Protein AF-A0A813W5A4-F1 (afdb_monomer)

InterPro domains:
  IPR001060 FCH domain [PF00611] (81-156)
  IPR001060 FCH domain [SM00055] (73-162)
  IPR027267 AH/BAR domain sup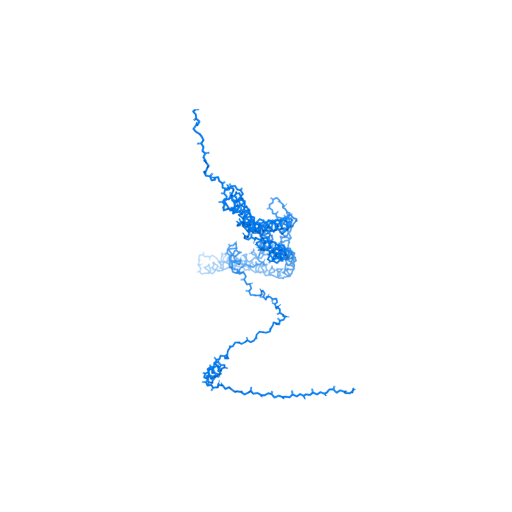erfamily [G3DSA:1.20.1270.60] (70-350)
  IPR027267 AH/BAR domain superfamily [SSF103657] (74-362)
  IPR031160 F-BAR domain [PS51741] (68-340)

Radius of gyration: 47.13 Å; Cα contacts (8 Å, |Δi|>4): 216; chains: 1; bounding box: 110×71×161 Å

Secondary structure (DSSP, 8-state):
-----------------SSTTSTTSSTTSSSS---S------S--PPP-GGG----HHHHHHHHHHHHTSS---TTSTTTTHHHHHHHHHHHHHHHHHHHHHHHHHHHHHHHHHHHHHHHHHHHHHHHHT----HHHHHHHHHHHHHHHHHHHHHHHHHHHHIIIIIHHHHHHHHHHS-B-SSSBHHHHHHHHHHHHHHHHHHHHHHHHHHHHHHHHHHHHHHHHHHHHHHHHHH-TTS-HHHHHHHHHHHHHHHHHHHHHHHHHHHHHHHHHHHHHHHHHHHHHHHHHHHHHHHHHHHHHHHHHHHHHHHHHHHHT-HHHHHHHHHHHHHHHT--HHHHHHHHHHHHSTTSPP----------

Foldseek 3Di:
DDDDDDDDDDDDDDDDDDDPPPVVVVVVVVPPDPDDDDDDDDPDPDDPPPPPPPPPVVVVLVVVCVVVVHNDQDCPPPPSCVVLLVVLQVLLVVLLVVLVVLLVVLVVLLVQLVVLLVVLVVVVCCLVPPDPDDDLVVLLVNLVSLLSNLLSVLSNVLSCCSCVPLSVVSVVCSCVLFPDDPPGGPVSVVLVVLLCVLCVVVVVLVVQLVVLVVQLVVLVVQLVVLVVVLVVLVVDPVDDPVNSVVSVVSNVVSVVSNVVSVVSNVVSVVVNVVCVVSSVVSNVVSSVVSVVSVVVSVVSVVVSVVVSVVSVVCSVVPVSSVVSVVVSVVSNVSRDPCVRVVVCCCPPRPVDDDPDDDDDDDDD

Nearest PDB structures (foldseek):
  2x3v-assembly2_C  TM=9.010E-01  e=4.658E-17  Mus musculus
  3hai-assembly1_B  TM=8.764E-01  e=1.929E-16  Homo sapiens
  3q0k-assembly1_A  TM=9.020E-01  e=2.539E-16  Homo sapiens
  3q0k-assembly2_D  TM=9.394E-01  e=8.752E-16  Homo sapiens
  3lll-assembly1_B  TM=9.015E-01  e=9.163E-16  Mus musculus

Structure (mmCIF, N/CA/C/O backbone):
data_AF-A0A813W5A4-F1
#
_entry.id   AF-A0A813W5A4-F1
#
loop_
_atom_site.group_PDB
_atom_site.id
_atom_site.type_symbol
_atom_site.label_atom_id
_atom_site.label_alt_id
_atom_site.label_comp_id
_atom_site.label_asym_id
_atom_site.label_entity_id
_atom_site.label_seq_id
_atom_site.pdbx_PDB_ins_code
_atom_site.Cartn_x
_atom_site.Cartn_y
_atom_site.Cartn_z
_atom_site.occupancy
_atom_site.B_iso_or_equiv
_atom_site.auth_seq_id
_atom_site.auth_comp_id
_atom_site.auth_asym_id
_atom_site.auth_atom_id
_atom_site.pdbx_PDB_model_num
ATOM 1 N N . MET A 1 1 ? -22.045 -20.877 -82.364 1.00 25.19 1 MET A N 1
ATOM 2 C CA . MET A 1 1 ? -22.174 -22.071 -83.233 1.00 25.19 1 MET A CA 1
ATOM 3 C C . MET A 1 1 ? -21.200 -21.928 -84.399 1.00 25.19 1 MET A C 1
ATOM 5 O O . MET A 1 1 ? -21.086 -20.804 -84.866 1.00 25.19 1 MET A O 1
ATOM 9 N N . PRO A 1 2 ? -20.608 -23.009 -84.941 1.00 54.25 2 PRO A N 1
ATOM 10 C CA . PRO A 1 2 ? -19.676 -23.983 -84.333 1.00 54.25 2 PRO A CA 1
ATOM 11 C C . PRO A 1 2 ? -18.365 -24.067 -85.171 1.00 54.25 2 PRO A C 1
ATOM 13 O O . PRO A 1 2 ? -18.263 -23.417 -86.201 1.00 54.25 2 PRO A O 1
ATOM 16 N N . PHE A 1 3 ? -17.261 -24.665 -84.712 1.00 29.59 3 PHE A N 1
ATOM 17 C CA . PHE A 1 3 ? -16.768 -26.046 -84.950 1.00 29.59 3 PHE A CA 1
ATOM 18 C C . PHE A 1 3 ? -15.317 -26.033 -84.385 1.00 29.59 3 PHE A C 1
ATOM 20 O O . PHE A 1 3 ? -14.620 -25.054 -84.612 1.00 29.59 3 PHE A O 1
ATOM 27 N N . GLY A 1 4 ? -14.743 -26.956 -83.606 1.00 28.34 4 GLY A N 1
ATOM 28 C CA . GLY A 1 4 ? -14.962 -28.385 -83.413 1.00 28.34 4 GLY A CA 1
ATOM 29 C C . GLY A 1 4 ? -13.988 -29.186 -84.285 1.00 28.34 4 GLY A C 1
ATOM 30 O O . GLY A 1 4 ? -14.281 -29.310 -85.461 1.00 28.34 4 GLY A O 1
ATOM 31 N N . PHE A 1 5 ? -12.883 -29.731 -83.739 1.00 29.50 5 PHE A N 1
ATOM 32 C CA . PHE A 1 5 ? -12.325 -31.041 -84.144 1.00 29.50 5 PHE A CA 1
ATOM 33 C C . PHE A 1 5 ? -11.229 -31.557 -83.181 1.00 29.50 5 PHE A C 1
ATOM 35 O O . PHE A 1 5 ? -10.201 -30.921 -82.969 1.00 29.50 5 PHE A O 1
ATOM 42 N N . LEU A 1 6 ? -11.475 -32.746 -82.623 1.00 30.69 6 LEU A N 1
ATOM 43 C CA . LEU A 1 6 ? -10.545 -33.617 -81.893 1.00 30.69 6 LEU A CA 1
ATOM 44 C C . LEU A 1 6 ? -9.766 -34.506 -82.877 1.00 30.69 6 LEU A C 1
ATOM 46 O O . LEU A 1 6 ? -10.340 -34.952 -83.871 1.00 30.69 6 LEU A O 1
ATOM 50 N N . LYS A 1 7 ? -8.533 -34.905 -82.533 1.00 32.56 7 LYS A N 1
ATOM 51 C CA . LYS A 1 7 ? -7.991 -36.217 -82.931 1.00 32.56 7 LYS A CA 1
ATOM 52 C C . LYS A 1 7 ? -6.933 -36.730 -81.946 1.00 32.56 7 LYS A C 1
ATOM 54 O O . LYS A 1 7 ? -6.068 -35.995 -81.489 1.00 32.56 7 LYS A O 1
ATOM 59 N N . SER A 1 8 ? -7.084 -38.010 -81.628 1.00 28.33 8 SER A N 1
ATOM 60 C CA . SER A 1 8 ? -6.358 -38.864 -80.685 1.00 28.33 8 SER A CA 1
ATOM 61 C C . SER A 1 8 ? -5.206 -39.651 -81.329 1.00 28.33 8 SER A C 1
ATOM 63 O O . SER A 1 8 ? -5.248 -39.846 -82.542 1.00 28.33 8 SER A O 1
ATOM 65 N N . LEU A 1 9 ? -4.316 -40.217 -80.488 1.00 29.30 9 LEU A N 1
ATOM 66 C CA . LEU A 1 9 ? -3.705 -41.584 -80.478 1.00 29.30 9 LEU A CA 1
ATOM 67 C C . LEU A 1 9 ? -2.254 -41.499 -79.931 1.00 29.30 9 LEU A C 1
ATOM 69 O O . LEU A 1 9 ? -1.461 -40.737 -80.465 1.00 29.30 9 LEU A O 1
ATOM 73 N N . ASN A 1 10 ? -1.905 -42.025 -78.746 1.00 27.66 10 ASN A N 1
ATOM 74 C CA . ASN A 1 10 ? -1.654 -43.414 -78.284 1.00 27.66 10 ASN A CA 1
ATOM 75 C C . ASN A 1 10 ? -0.367 -44.109 -78.796 1.00 27.66 10 ASN A C 1
ATOM 77 O O . ASN A 1 10 ? -0.292 -44.460 -79.965 1.00 27.66 10 ASN A O 1
ATOM 81 N N . CYS A 1 11 ? 0.546 -44.406 -77.852 1.00 28.31 11 CYS A N 1
ATOM 82 C CA . CYS A 1 11 ? 1.458 -45.573 -77.724 1.00 28.31 11 CYS A CA 1
ATOM 83 C C . CYS A 1 11 ? 2.045 -45.514 -76.283 1.00 28.31 11 CYS A C 1
ATOM 85 O O . CYS A 1 11 ? 2.675 -44.520 -75.944 1.00 28.31 11 CYS A O 1
ATOM 87 N N . ALA A 1 12 ? 1.658 -46.343 -75.294 1.00 30.28 12 ALA A N 1
ATOM 88 C CA . ALA A 1 12 ? 2.072 -47.736 -74.994 1.00 30.28 12 ALA A CA 1
ATOM 89 C C . ALA A 1 12 ? 3.605 -47.950 -75.041 1.00 30.28 12 ALA A C 1
ATOM 91 O O . ALA A 1 12 ? 4.224 -47.534 -76.006 1.00 30.28 12 ALA A O 1
ATOM 92 N N . SER A 1 13 ? 4.329 -48.632 -74.142 1.00 30.02 13 SER A N 1
ATOM 93 C CA . SER A 1 13 ? 4.149 -49.332 -72.851 1.00 30.02 13 SER A CA 1
ATOM 94 C C . SER A 1 13 ? 5.591 -49.538 -72.300 1.00 30.02 13 SER A C 1
ATOM 96 O O . SER A 1 13 ? 6.524 -49.588 -73.093 1.00 30.02 13 SER A O 1
ATOM 98 N N . SER A 1 14 ? 5.918 -49.587 -71.006 1.00 28.12 14 SER A N 1
ATOM 99 C CA . SER A 1 14 ? 5.939 -50.807 -70.178 1.00 28.12 14 SER A CA 1
ATOM 100 C C . SER A 1 14 ? 6.941 -50.606 -69.027 1.00 28.12 14 SER A C 1
ATOM 102 O O . SER A 1 14 ? 8.118 -50.389 -69.293 1.00 28.12 14 SER A O 1
ATOM 104 N N . ARG A 1 15 ? 6.496 -50.735 -67.768 1.00 30.75 15 ARG A N 1
ATOM 105 C CA . ARG A 1 15 ? 7.118 -51.536 -66.683 1.00 30.75 15 ARG A CA 1
ATOM 106 C C . ARG A 1 15 ? 6.466 -51.195 -65.341 1.00 30.75 15 ARG A C 1
ATOM 108 O O . ARG A 1 15 ? 6.774 -50.210 -64.682 1.00 30.75 15 ARG A O 1
ATOM 115 N N . SER A 1 16 ? 5.538 -52.066 -64.969 1.00 31.17 16 SER A N 1
ATOM 116 C CA . SER A 1 16 ? 4.917 -52.188 -63.657 1.00 31.17 16 SER A CA 1
ATOM 117 C C . SER A 1 16 ? 5.618 -53.330 -62.926 1.00 31.17 16 SER A C 1
ATOM 119 O O . SER A 1 16 ? 5.571 -54.438 -63.450 1.00 31.17 16 SER A O 1
ATOM 121 N N . SER A 1 17 ? 6.252 -53.084 -61.769 1.00 36.12 17 SER A N 1
ATOM 122 C CA . SER A 1 17 ? 6.463 -54.119 -60.729 1.00 36.12 17 SER A CA 1
ATOM 123 C C . SER A 1 17 ? 7.115 -53.655 -59.408 1.00 36.12 17 SER A C 1
ATOM 125 O O . SER A 1 17 ? 7.714 -54.494 -58.747 1.00 36.12 17 SER A O 1
ATOM 127 N N . GLU A 1 18 ? 7.001 -52.399 -58.941 1.00 39.47 18 GLU A N 1
ATOM 128 C CA . GLU A 1 18 ? 7.560 -52.040 -57.606 1.00 39.47 18 GLU A CA 1
ATOM 129 C C . GLU A 1 18 ? 6.705 -51.139 -56.690 1.00 39.47 18 GLU A C 1
ATOM 131 O O . GLU A 1 18 ? 7.078 -50.882 -55.547 1.00 39.47 18 GLU A O 1
ATOM 136 N N . ILE A 1 19 ? 5.493 -50.742 -57.088 1.00 41.22 19 ILE A N 1
ATOM 137 C CA . ILE A 1 19 ? 4.715 -49.742 -56.320 1.00 41.22 19 ILE A CA 1
ATOM 138 C C . ILE A 1 19 ? 3.693 -50.360 -55.334 1.00 41.22 19 ILE A C 1
ATOM 140 O O . ILE A 1 19 ? 3.153 -49.668 -54.474 1.00 41.22 19 ILE A O 1
ATOM 144 N N . ASN A 1 20 ? 3.507 -51.686 -55.314 1.00 39.50 20 ASN A N 1
ATOM 145 C CA . ASN A 1 20 ? 2.462 -52.339 -54.498 1.00 39.50 20 ASN A CA 1
ATOM 146 C C . ASN A 1 20 ? 2.899 -52.925 -53.135 1.00 39.50 20 ASN A C 1
ATOM 148 O O . ASN A 1 20 ? 2.165 -53.711 -52.536 1.00 39.50 20 ASN A O 1
ATOM 152 N N . LYS A 1 21 ? 4.053 -52.516 -52.580 1.00 42.84 21 LYS A N 1
ATOM 153 C CA . LYS A 1 21 ? 4.472 -52.904 -51.208 1.00 42.84 21 LYS A CA 1
ATOM 154 C C . LYS A 1 21 ? 4.637 -51.747 -50.210 1.00 42.84 21 LYS A C 1
ATOM 156 O O . LYS A 1 21 ? 4.880 -52.008 -49.033 1.00 42.84 21 LYS A O 1
ATOM 161 N N . ARG A 1 22 ? 4.412 -50.485 -50.606 1.00 42.03 22 ARG A N 1
ATOM 162 C CA . ARG A 1 22 ? 4.432 -49.324 -49.680 1.00 42.03 22 ARG A CA 1
ATOM 163 C C . ARG A 1 22 ? 3.047 -48.814 -49.258 1.00 42.03 22 ARG A C 1
ATOM 165 O O . ARG A 1 22 ? 2.929 -48.170 -48.221 1.00 42.03 22 ARG A O 1
ATOM 172 N N . THR A 1 23 ? 1.978 -49.218 -49.937 1.00 44.69 23 THR A N 1
ATOM 173 C CA . THR A 1 23 ? 0.595 -48.775 -49.664 1.00 44.69 23 THR A CA 1
ATOM 174 C C . THR A 1 23 ? -0.170 -49.608 -48.626 1.00 44.69 23 THR A C 1
ATOM 176 O O . THR A 1 23 ? -1.233 -49.192 -48.182 1.00 44.69 23 THR A O 1
ATOM 179 N N . ARG A 1 24 ? 0.386 -50.723 -48.123 1.00 42.31 24 ARG A N 1
ATOM 180 C CA . ARG A 1 24 ? -0.211 -51.507 -47.010 1.00 42.31 24 ARG A CA 1
ATOM 181 C C . ARG A 1 24 ? 0.395 -51.240 -45.623 1.00 42.31 24 ARG A C 1
ATOM 183 O O . ARG A 1 24 ? -0.146 -51.712 -44.628 1.00 42.31 24 ARG A O 1
ATOM 190 N N . LYS A 1 25 ? 1.467 -50.439 -45.526 1.00 42.53 25 LYS A N 1
ATOM 191 C CA . LYS A 1 25 ? 2.057 -49.995 -44.240 1.00 42.53 25 LYS A CA 1
ATOM 192 C C . LYS A 1 25 ? 1.533 -48.629 -43.763 1.00 42.53 25 LYS A C 1
ATOM 194 O O . LYS A 1 25 ? 1.682 -48.307 -42.590 1.00 42.53 25 LYS A O 1
ATOM 199 N N . SER A 1 26 ? 0.864 -47.871 -44.638 1.00 41.16 26 SER A N 1
ATOM 200 C CA . SER A 1 26 ? 0.271 -46.559 -44.325 1.00 41.16 26 SER A CA 1
ATOM 201 C C . 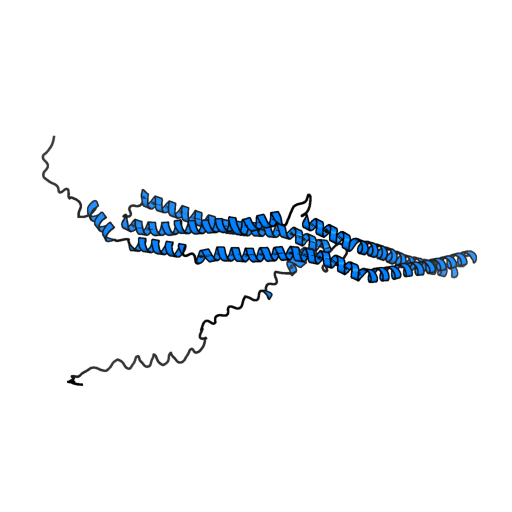SER A 1 26 ? -1.163 -46.657 -43.766 1.00 41.16 26 SER A C 1
ATOM 203 O O . SER A 1 26 ? -1.528 -45.885 -42.889 1.00 41.16 26 SER A O 1
ATOM 205 N N . GLN A 1 27 ? -1.944 -47.684 -44.128 1.00 41.97 27 GLN A N 1
ATOM 206 C CA . GLN A 1 27 ? -3.332 -47.844 -43.648 1.00 41.97 27 GLN A CA 1
ATOM 207 C C . GLN A 1 27 ? -3.492 -48.595 -42.308 1.00 41.97 27 GLN A C 1
ATOM 209 O O . GLN A 1 27 ? -4.595 -48.662 -41.772 1.00 41.97 27 GLN A O 1
ATOM 214 N N . ARG A 1 28 ? -2.410 -49.120 -41.712 1.00 39.69 28 ARG A N 1
ATOM 215 C CA . ARG A 1 28 ? -2.431 -49.726 -40.359 1.00 39.69 28 ARG A CA 1
ATOM 216 C C . ARG A 1 28 ? -1.944 -48.800 -39.238 1.00 39.69 28 ARG A C 1
ATOM 218 O O . ARG A 1 28 ? -2.093 -49.153 -38.076 1.00 39.69 28 ARG A O 1
ATOM 225 N N . ARG A 1 29 ? -1.432 -47.605 -39.559 1.00 37.62 29 ARG A N 1
ATOM 226 C CA . ARG A 1 29 ? -1.066 -46.573 -38.566 1.00 37.62 29 ARG A CA 1
ATOM 227 C C . ARG A 1 29 ? -2.166 -45.531 -38.316 1.00 37.62 29 ARG A C 1
ATOM 229 O O . ARG A 1 29 ? -2.003 -44.692 -37.445 1.00 37.62 29 ARG A O 1
ATOM 236 N N . VAL A 1 30 ? -3.296 -45.630 -39.024 1.00 36.53 30 VAL A N 1
ATOM 237 C CA . VAL A 1 30 ? -4.436 -44.688 -38.959 1.00 36.53 30 VAL A CA 1
ATOM 238 C C . VAL A 1 30 ? -5.623 -45.257 -38.146 1.00 36.53 30 VAL A C 1
ATOM 240 O O . VAL A 1 30 ? -6.712 -44.703 -38.145 1.00 36.53 30 VAL A O 1
ATOM 243 N N . LYS A 1 31 ? -5.440 -46.362 -37.404 1.00 36.31 31 LYS A N 1
ATOM 244 C CA . LYS A 1 31 ? -6.495 -46.953 -36.545 1.00 36.31 31 LYS A CA 1
ATOM 245 C C . LYS A 1 31 ? -6.113 -47.164 -35.075 1.00 36.31 31 LYS A C 1
ATOM 247 O O . LYS A 1 31 ? -6.810 -47.875 -34.362 1.00 36.31 31 LYS A O 1
ATOM 252 N N . GLN A 1 32 ? -5.048 -46.526 -34.593 1.00 41.06 32 GLN A N 1
ATOM 253 C CA . GLN A 1 32 ? -4.684 -46.579 -33.174 1.00 41.06 32 GLN A CA 1
ATOM 254 C C . GLN A 1 32 ? -4.007 -45.276 -32.738 1.00 41.06 32 GLN A C 1
ATOM 256 O O . GLN A 1 32 ? -2.785 -45.186 -32.679 1.00 41.06 32 GLN A O 1
ATOM 261 N N . LYS A 1 33 ? -4.839 -44.254 -32.514 1.00 32.72 33 LYS A N 1
ATOM 262 C CA . LYS A 1 33 ? -4.682 -43.156 -31.542 1.00 32.72 33 LYS A CA 1
ATOM 263 C C . LYS A 1 33 ? -5.885 -42.217 -31.708 1.00 32.72 33 LYS A C 1
ATOM 265 O O . LYS A 1 33 ? -5.793 -41.170 -32.327 1.00 32.72 33 LYS A O 1
ATOM 270 N N . ASN A 1 34 ? -7.035 -42.677 -31.215 1.00 29.92 34 ASN A N 1
ATOM 271 C CA . ASN A 1 34 ? -8.146 -41.811 -30.831 1.00 29.92 34 ASN A CA 1
ATOM 272 C C . ASN A 1 34 ? -8.008 -41.589 -29.325 1.00 29.92 34 ASN A C 1
ATOM 274 O O . ASN A 1 34 ? -8.535 -42.373 -28.542 1.00 29.92 34 ASN A O 1
ATOM 278 N N . THR A 1 35 ? -7.255 -40.564 -28.956 1.00 34.56 35 THR A N 1
ATOM 279 C CA . THR A 1 35 ? -7.415 -39.784 -27.727 1.00 34.56 35 THR A CA 1
ATOM 280 C C . THR A 1 35 ? -6.936 -38.376 -28.069 1.00 34.56 35 THR A C 1
ATOM 282 O O . THR A 1 35 ? -5.936 -38.233 -28.771 1.00 34.56 35 THR A O 1
ATOM 285 N N . ASP A 1 36 ? -7.669 -37.383 -27.575 1.00 29.88 36 ASP A N 1
ATOM 286 C CA . ASP A 1 36 ? -7.322 -35.955 -27.521 1.00 29.88 36 ASP A CA 1
ATOM 287 C C . ASP A 1 36 ? -7.847 -35.056 -28.662 1.00 29.88 36 ASP A C 1
ATOM 289 O O . ASP A 1 36 ? -7.197 -34.761 -29.660 1.00 29.88 36 ASP A O 1
ATOM 293 N N . THR A 1 37 ? -9.109 -34.665 -28.453 1.00 32.00 37 THR A N 1
ATOM 294 C CA . THR A 1 37 ? -9.640 -33.288 -28.388 1.00 32.00 37 THR A CA 1
ATOM 295 C C . THR A 1 37 ? -9.253 -32.286 -29.486 1.00 32.00 37 THR A C 1
ATOM 297 O O . THR A 1 37 ? -8.156 -31.735 -29.519 1.00 32.00 37 THR A O 1
ATOM 300 N N . GLN A 1 38 ? -10.241 -31.966 -30.332 1.00 32.38 38 GLN A N 1
ATOM 301 C CA . GLN A 1 38 ? -10.258 -30.807 -31.228 1.00 32.38 38 GLN A CA 1
ATOM 302 C C . GLN A 1 38 ? -10.477 -29.503 -30.440 1.00 32.38 38 GLN A C 1
ATOM 304 O O . GLN A 1 38 ? -11.428 -29.403 -29.668 1.00 32.38 38 GLN A O 1
ATOM 309 N N . ASN A 1 39 ? -9.637 -28.497 -30.704 1.00 30.84 39 ASN A N 1
ATOM 310 C CA . ASN A 1 39 ? -9.826 -27.096 -30.319 1.00 30.84 39 ASN A CA 1
ATOM 311 C C . ASN A 1 39 ? -10.426 -26.301 -31.496 1.00 30.84 39 ASN A C 1
ATOM 313 O O . ASN A 1 39 ? -9.827 -26.242 -32.570 1.00 30.84 39 ASN A O 1
ATOM 317 N N . GLN A 1 40 ? -11.556 -25.635 -31.257 1.00 29.30 40 GLN A N 1
ATOM 318 C CA . GLN A 1 40 ? -11.973 -24.386 -31.910 1.00 29.30 40 GLN A CA 1
ATOM 319 C C . GLN A 1 40 ? -11.955 -23.292 -30.819 1.00 29.30 40 GLN A C 1
ATOM 321 O O . GLN A 1 40 ? -12.328 -23.605 -29.687 1.00 29.30 40 GLN A O 1
ATOM 326 N N . PRO A 1 41 ? -11.514 -22.048 -31.091 1.00 29.86 41 PRO A N 1
ATOM 327 C CA . PRO A 1 41 ? -11.441 -21.013 -30.064 1.00 29.86 41 PRO A CA 1
ATOM 328 C C . PRO A 1 41 ? -12.821 -20.380 -29.853 1.00 29.86 41 PRO A C 1
ATOM 330 O O . PRO A 1 41 ? -13.322 -19.669 -30.722 1.00 29.86 41 PRO A O 1
ATOM 333 N N . ASP A 1 42 ? -13.424 -20.648 -28.697 1.00 30.17 42 ASP A N 1
ATOM 334 C CA . ASP A 1 42 ? -14.620 -19.955 -28.222 1.00 30.17 42 ASP A CA 1
ATOM 335 C C . ASP A 1 42 ? -14.219 -18.654 -27.508 1.00 30.17 42 ASP A C 1
ATOM 337 O O . ASP A 1 42 ? -13.370 -18.633 -26.609 1.00 30.17 42 ASP A O 1
ATOM 341 N N . VAL A 1 43 ? -14.811 -17.549 -27.952 1.00 39.69 43 VAL A N 1
ATOM 342 C CA . VAL A 1 43 ? -14.577 -16.190 -27.461 1.00 39.69 43 VAL A CA 1
ATOM 343 C C . VAL A 1 43 ? -15.502 -15.952 -26.273 1.00 39.69 43 VAL A C 1
ATOM 345 O O . VAL A 1 43 ? -16.496 -15.247 -26.370 1.00 39.69 43 VAL A O 1
ATOM 348 N N . THR A 1 44 ? -15.142 -16.514 -25.123 1.00 35.34 44 THR A N 1
ATOM 349 C CA . THR A 1 44 ? -15.599 -16.045 -23.807 1.00 35.34 44 THR A CA 1
ATOM 350 C C . THR A 1 44 ? -14.510 -16.336 -22.783 1.00 35.34 44 THR A C 1
ATOM 352 O O . THR A 1 44 ? -14.545 -17.350 -22.085 1.00 35.34 44 THR A O 1
ATOM 355 N N . GLN A 1 45 ? -13.509 -15.458 -22.675 1.00 33.44 45 GLN A N 1
ATOM 356 C CA . GLN A 1 45 ? -12.653 -15.471 -21.492 1.00 33.44 45 GLN A CA 1
ATOM 357 C C . GLN A 1 45 ? -13.495 -15.004 -20.305 1.00 33.44 45 GLN A C 1
ATOM 359 O O . GLN A 1 45 ? -13.736 -13.814 -20.107 1.00 33.44 45 GLN A O 1
ATOM 364 N N . ALA A 1 46 ? -13.980 -15.978 -19.538 1.00 37.16 46 ALA A N 1
ATOM 365 C CA . ALA A 1 46 ? -14.476 -15.751 -18.198 1.00 37.16 46 ALA A CA 1
ATOM 366 C C . ALA A 1 46 ? -13.396 -15.001 -17.409 1.00 37.16 46 ALA A C 1
ATOM 368 O O . ALA A 1 46 ? -12.253 -15.451 -17.307 1.00 37.16 46 ALA A O 1
ATOM 369 N N . VAL A 1 47 ? -13.773 -13.844 -16.866 1.00 38.19 47 VAL A N 1
ATOM 370 C CA . VAL A 1 47 ? -12.983 -13.120 -15.870 1.00 38.19 47 VAL A CA 1
ATOM 371 C C . VAL A 1 47 ? -12.579 -14.128 -14.786 1.00 38.19 47 VAL A C 1
ATOM 373 O O . VAL A 1 47 ? -13.461 -14.839 -14.294 1.00 38.19 47 VAL A O 1
ATOM 376 N N . PRO A 1 48 ? -11.292 -14.234 -14.405 1.00 36.12 48 PRO A N 1
ATOM 377 C CA . PRO A 1 48 ? -10.886 -15.122 -13.328 1.00 36.12 48 PRO A CA 1
ATOM 378 C C . PRO A 1 48 ? -11.733 -14.844 -12.086 1.00 36.12 48 PRO A C 1
ATOM 380 O O . PRO A 1 48 ? -11.820 -13.705 -11.622 1.00 36.12 48 PRO A O 1
ATOM 383 N N . ASN A 1 49 ? -12.385 -15.879 -11.556 1.00 41.12 49 ASN A N 1
ATOM 384 C CA . ASN A 1 49 ? -13.081 -15.772 -10.287 1.00 41.12 49 ASN A CA 1
ATOM 385 C C . ASN A 1 49 ? -12.033 -15.603 -9.174 1.00 41.12 49 ASN A C 1
ATOM 387 O O . ASN A 1 49 ? -11.462 -16.576 -8.689 1.00 41.12 49 ASN A O 1
ATOM 391 N N . PHE A 1 50 ? -11.781 -14.356 -8.773 1.00 38.88 50 PHE A N 1
ATOM 392 C CA . PHE A 1 50 ? -10.867 -14.006 -7.682 1.00 38.88 50 PHE A CA 1
ATOM 393 C C . PHE A 1 50 ? -11.368 -14.451 -6.291 1.00 38.88 50 PHE A C 1
ATOM 395 O O . PHE A 1 50 ? -10.696 -14.185 -5.297 1.00 38.88 50 PHE A O 1
ATOM 402 N N . SER A 1 51 ? -12.500 -15.163 -6.180 1.00 41.78 51 SER A N 1
ATOM 403 C CA . SER A 1 51 ? -13.037 -15.626 -4.891 1.00 41.78 51 SER A CA 1
ATOM 404 C C . SER A 1 51 ? -12.207 -16.718 -4.200 1.00 41.78 51 SER A C 1
ATOM 406 O O . SER A 1 51 ? -12.563 -17.125 -3.098 1.00 41.78 51 SER A O 1
ATOM 408 N N . SER A 1 52 ? -11.136 -17.226 -4.820 1.00 37.12 52 SER A N 1
ATOM 409 C CA . SER A 1 52 ? -10.225 -18.202 -4.200 1.00 37.12 52 SER A CA 1
ATOM 410 C C . SER A 1 52 ? -8.909 -17.598 -3.711 1.00 37.12 52 SER A C 1
ATOM 412 O O . SER A 1 52 ? -8.082 -18.324 -3.159 1.00 37.12 52 SER A O 1
ATOM 414 N N . PHE A 1 53 ? -8.691 -16.290 -3.883 1.00 36.53 53 PHE A N 1
ATOM 415 C CA . PHE A 1 53 ? -7.591 -15.616 -3.205 1.00 36.53 53 PHE A CA 1
ATOM 416 C C . PHE A 1 53 ? -8.047 -15.320 -1.775 1.00 36.53 53 PHE A C 1
ATOM 418 O O . PHE A 1 53 ? -8.706 -14.319 -1.513 1.00 36.53 53 PHE A O 1
ATOM 425 N N . ASN A 1 54 ? -7.742 -16.231 -0.853 1.00 43.66 54 ASN A N 1
ATOM 426 C CA . ASN A 1 54 ? -7.791 -15.943 0.574 1.00 43.66 54 ASN A CA 1
ATOM 427 C C . ASN A 1 54 ? -6.361 -15.567 0.991 1.00 43.66 54 ASN A C 1
ATOM 429 O O . ASN A 1 54 ? -5.571 -16.476 1.264 1.00 43.66 54 ASN A O 1
ATOM 433 N N . PRO A 1 55 ? -5.965 -14.279 0.930 1.00 46.31 55 PRO A N 1
ATOM 434 C CA . PRO A 1 55 ? -4.634 -13.866 1.346 1.00 46.31 55 PRO A CA 1
ATOM 435 C C . PRO A 1 55 ? -4.535 -14.103 2.847 1.00 46.31 55 PRO A C 1
ATOM 437 O O . PRO A 1 55 ? -5.038 -13.292 3.611 1.00 46.31 55 PRO A O 1
ATOM 440 N N . ASP A 1 56 ? -3.969 -15.253 3.222 1.00 54.47 56 ASP A N 1
ATOM 441 C CA . ASP A 1 56 ? -3.693 -15.749 4.574 1.00 54.47 56 ASP A CA 1
ATOM 442 C C . ASP A 1 56 ? -4.384 -14.915 5.669 1.00 54.47 56 ASP A C 1
ATOM 444 O O . ASP A 1 56 ? -3.723 -14.186 6.413 1.00 54.47 56 ASP A O 1
ATOM 448 N N . SER A 1 57 ? -5.729 -14.955 5.731 1.00 58.97 57 SER A N 1
ATOM 449 C CA . SER A 1 57 ? -6.505 -14.128 6.673 1.00 58.97 57 SER A CA 1
ATOM 450 C C . SER A 1 57 ? -5.995 -14.344 8.096 1.00 58.97 57 SER A C 1
ATOM 452 O O . SER A 1 57 ? -5.863 -13.405 8.872 1.00 58.97 57 SER A O 1
ATOM 454 N N . LYS A 1 58 ? -5.511 -15.564 8.353 1.00 61.81 58 LYS A N 1
ATOM 455 C CA . LYS A 1 58 ? -4.827 -16.013 9.561 1.00 61.81 58 LYS A CA 1
ATOM 456 C C . LYS A 1 58 ? -3.567 -15.231 9.922 1.00 61.81 58 LYS A C 1
ATOM 458 O O . LYS A 1 58 ? -3.210 -15.240 11.092 1.00 61.81 58 LYS A O 1
ATOM 463 N N . GLN A 1 59 ? -2.833 -14.626 8.988 1.00 66.62 59 GLN A N 1
ATOM 464 C CA . GLN A 1 59 ? -1.680 -13.769 9.303 1.00 66.62 59 GLN A CA 1
ATOM 465 C C . GLN A 1 59 ? -2.107 -12.367 9.722 1.00 66.62 59 GLN A C 1
ATOM 467 O O . GLN A 1 59 ? -1.529 -11.815 10.655 1.00 66.62 59 GLN A O 1
ATOM 472 N N . LEU A 1 60 ? -3.111 -11.794 9.058 1.00 64.88 60 LEU A N 1
ATOM 473 C CA . LEU A 1 60 ? -3.696 -10.514 9.457 1.00 64.88 60 LEU A CA 1
ATOM 474 C C . LEU A 1 60 ? -4.417 -10.643 10.802 1.00 64.88 60 LEU A C 1
ATOM 476 O O . LEU A 1 60 ? -4.148 -9.862 11.711 1.00 64.88 60 LEU A O 1
ATOM 480 N N . GLU A 1 61 ? -5.241 -11.679 10.956 1.00 64.94 61 GLU A N 1
ATOM 481 C CA . GLU A 1 61 ? -5.881 -12.070 12.213 1.00 64.94 61 GLU A CA 1
ATOM 482 C C . GLU A 1 61 ? -4.831 -12.307 13.301 1.00 64.94 61 GLU A C 1
ATOM 484 O O . GLU A 1 61 ? -4.953 -11.735 14.377 1.00 64.94 61 GLU A O 1
ATOM 489 N N . ARG A 1 62 ? -3.739 -13.041 13.020 1.00 65.88 62 ARG A N 1
ATOM 490 C CA . ARG A 1 62 ? -2.629 -13.201 13.978 1.00 65.88 62 ARG A CA 1
ATOM 491 C C . ARG A 1 62 ? -1.957 -11.881 14.328 1.00 65.88 62 ARG A C 1
ATOM 493 O O . ARG A 1 62 ? -1.681 -11.663 15.498 1.00 65.88 62 ARG A O 1
ATOM 500 N N . LYS A 1 63 ? -1.688 -10.993 13.365 1.00 69.25 63 LYS A N 1
ATOM 501 C CA . LYS A 1 63 ? -1.077 -9.683 13.650 1.00 69.25 63 LYS A CA 1
ATOM 502 C C . LYS A 1 63 ? -1.962 -8.854 14.578 1.00 69.25 63 LYS A C 1
ATOM 504 O O . LYS A 1 63 ? -1.464 -8.339 15.572 1.00 69.25 63 LYS A O 1
ATOM 509 N N . PHE A 1 64 ? -3.259 -8.762 14.295 1.00 67.75 64 PHE A N 1
ATOM 510 C CA . PHE A 1 64 ? -4.189 -8.030 15.154 1.00 67.75 64 PHE A CA 1
ATOM 511 C C . PHE A 1 64 ? -4.427 -8.737 16.499 1.00 67.75 64 PHE A C 1
ATOM 513 O O . PHE A 1 64 ? -4.457 -8.068 17.529 1.00 67.75 64 PHE A O 1
ATOM 520 N N . SER A 1 65 ? -4.477 -10.071 16.526 1.00 64.75 65 SER A N 1
ATOM 521 C CA . SER A 1 65 ? -4.571 -10.878 17.752 1.00 64.75 65 SER A CA 1
ATOM 522 C C . SER A 1 65 ? -3.349 -10.699 18.658 1.00 64.75 65 SER A C 1
ATOM 524 O O . SER A 1 65 ? -3.519 -10.439 19.847 1.00 64.75 65 SER A O 1
ATOM 526 N N . ILE A 1 66 ? -2.129 -10.701 18.105 1.00 64.50 66 ILE A N 1
ATOM 527 C CA . ILE A 1 66 ? -0.888 -10.402 18.840 1.00 64.50 66 ILE A CA 1
ATOM 528 C C . ILE A 1 66 ? -0.934 -8.995 19.444 1.00 64.50 66 ILE A C 1
ATOM 530 O O . ILE A 1 66 ? -0.544 -8.822 20.595 1.00 64.50 66 ILE A O 1
ATOM 534 N N . ILE A 1 67 ? -1.435 -8.001 18.701 1.00 63.53 67 ILE A N 1
ATOM 535 C CA . ILE A 1 67 ? -1.607 -6.635 19.225 1.00 63.53 67 ILE A CA 1
ATOM 536 C C . ILE A 1 67 ? -2.614 -6.620 20.392 1.00 63.53 67 ILE A C 1
ATOM 538 O O . ILE A 1 67 ? -2.434 -5.862 21.341 1.00 63.53 67 ILE A O 1
ATOM 542 N N . SER A 1 68 ? -3.644 -7.469 20.348 1.00 59.88 68 SER A N 1
ATOM 543 C CA . SER A 1 68 ? -4.713 -7.519 21.355 1.00 59.88 68 SER A CA 1
ATOM 544 C C . SER A 1 68 ? -4.421 -8.367 22.599 1.00 59.88 68 SER A C 1
ATOM 546 O O . SER A 1 68 ? -5.069 -8.182 23.627 1.00 59.88 68 SER A O 1
ATOM 548 N N . GLY A 1 69 ? -3.489 -9.322 22.511 1.00 61.97 69 GLY A N 1
ATOM 549 C CA . GLY A 1 69 ? -3.239 -10.315 23.560 1.00 61.97 69 GLY A CA 1
ATOM 550 C C . GLY A 1 69 ? -4.366 -11.339 23.775 1.00 61.97 69 GLY A C 1
ATOM 551 O O . GLY A 1 69 ? -4.312 -12.067 24.764 1.00 61.97 69 GLY A O 1
ATOM 552 N N . ASN A 1 70 ? -5.375 -11.405 22.895 1.00 57.88 70 ASN A N 1
ATOM 553 C CA . ASN A 1 70 ? -6.520 -12.317 22.997 1.00 57.88 70 ASN A CA 1
ATOM 554 C C . ASN A 1 70 ? -6.890 -12.920 21.623 1.00 57.88 70 ASN A C 1
ATOM 556 O O . ASN A 1 70 ? -6.645 -12.308 20.581 1.00 57.88 70 ASN A O 1
ATOM 560 N N . GLU A 1 71 ? -7.467 -14.126 21.603 1.00 63.75 71 GLU A N 1
ATOM 561 C CA . GLU A 1 71 ? -7.848 -14.805 20.345 1.00 63.75 71 GLU A CA 1
ATOM 562 C C . GLU A 1 71 ? -9.165 -14.270 19.747 1.00 63.75 71 GLU A C 1
ATOM 564 O O . GLU A 1 71 ? -9.311 -14.263 18.527 1.00 63.75 71 GLU A O 1
ATOM 569 N N . ASP A 1 72 ? -10.063 -13.712 20.570 1.00 71.62 72 ASP A N 1
ATOM 570 C CA . ASP A 1 72 ? -11.361 -13.178 20.132 1.00 71.62 72 ASP A CA 1
ATOM 571 C C . ASP A 1 72 ? -11.435 -11.648 20.303 1.00 71.62 72 ASP A C 1
ATOM 573 O O . ASP A 1 72 ? -11.781 -11.132 21.368 1.00 71.62 72 ASP A O 1
ATOM 577 N N . ILE A 1 73 ? -11.116 -10.894 19.245 1.00 78.31 73 ILE A N 1
ATOM 578 C CA . ILE A 1 73 ? -11.257 -9.428 19.229 1.00 78.31 73 ILE A CA 1
ATOM 579 C C . ILE A 1 73 ? -12.689 -9.052 18.833 1.00 78.31 73 ILE A C 1
ATOM 581 O O . ILE A 1 73 ? -13.068 -9.157 17.666 1.00 78.31 73 ILE A O 1
ATOM 585 N N . SER A 1 74 ? -13.473 -8.533 19.778 1.00 89.50 74 SER A N 1
ATOM 586 C CA . SER A 1 74 ? -14.779 -7.929 19.486 1.00 89.50 74 SER A CA 1
ATOM 587 C C . SER A 1 74 ? -14.651 -6.419 19.294 1.00 89.50 74 SER A C 1
ATOM 589 O O . SER A 1 74 ? -14.150 -5.719 20.172 1.00 89.50 74 SER A O 1
ATOM 591 N N . PHE A 1 75 ? -15.164 -5.887 18.181 1.00 93.50 75 PHE A N 1
ATOM 592 C CA . PHE A 1 75 ? -15.266 -4.437 17.949 1.00 93.50 75 PHE A CA 1
ATOM 593 C C . PHE A 1 75 ? -16.086 -3.717 19.035 1.00 93.50 75 PHE A C 1
ATOM 595 O O . PHE A 1 75 ? -15.825 -2.557 19.336 1.00 93.50 75 PHE A O 1
ATOM 602 N N . TRP A 1 76 ? -17.066 -4.409 19.621 1.00 94.94 76 TRP A N 1
ATOM 603 C CA . TRP A 1 76 ? -17.996 -3.852 20.608 1.00 94.94 76 TRP A CA 1
ATOM 604 C C . TRP A 1 76 ? -17.421 -3.765 22.021 1.00 94.94 76 TRP A C 1
ATOM 606 O O . TRP A 1 76 ? -18.062 -3.197 22.910 1.00 94.94 76 TRP A O 1
ATOM 616 N N . ASP A 1 77 ? -16.244 -4.348 22.246 1.00 93.81 77 ASP A N 1
ATOM 617 C CA . ASP A 1 77 ? -15.535 -4.154 23.499 1.00 93.81 77 ASP A CA 1
ATOM 618 C C . ASP A 1 77 ? -14.958 -2.742 23.542 1.00 93.81 77 ASP A C 1
ATOM 620 O O . ASP A 1 77 ? -14.422 -2.227 22.560 1.00 93.81 77 ASP A O 1
ATOM 624 N N . ILE A 1 78 ? -15.068 -2.130 24.718 1.00 93.62 78 ILE A N 1
ATOM 625 C CA . ILE A 1 78 ? -14.683 -0.740 24.956 1.00 93.62 78 ILE A CA 1
ATOM 626 C C . ILE A 1 78 ? -13.260 -0.480 24.453 1.00 93.62 78 ILE A C 1
ATOM 628 O O . ILE A 1 78 ? -12.304 -1.095 24.929 1.00 93.62 78 ILE A O 1
ATOM 632 N N . GLY A 1 79 ? -13.125 0.468 23.526 1.00 93.88 79 GLY A N 1
ATOM 633 C CA . GLY A 1 79 ? -11.844 0.892 22.966 1.00 93.88 79 GLY A CA 1
ATOM 634 C C . GLY A 1 79 ? -11.302 0.033 21.817 1.00 93.88 79 GLY A C 1
ATOM 635 O O . GLY A 1 79 ? -10.306 0.429 21.207 1.00 93.88 79 GLY A O 1
ATOM 636 N N . ASN A 1 80 ? -11.938 -1.088 21.455 1.00 94.50 80 ASN A N 1
ATOM 637 C CA . ASN A 1 80 ? -11.464 -1.942 20.356 1.00 94.50 80 ASN A CA 1
ATOM 638 C C . ASN A 1 80 ? -11.710 -1.343 18.961 1.00 94.50 80 ASN A C 1
ATOM 640 O O . ASN A 1 80 ? -11.118 -1.802 17.983 1.00 94.50 80 ASN A O 1
ATOM 644 N N . TYR A 1 81 ? -12.476 -0.254 18.834 1.00 95.56 81 TYR A N 1
ATOM 645 C CA . TYR A 1 81 ? -12.541 0.514 17.582 1.00 95.56 81 TYR A CA 1
ATOM 646 C C . TYR A 1 81 ? -11.159 1.016 17.120 1.00 95.56 81 TYR A C 1
ATOM 648 O O . TYR A 1 81 ? -10.974 1.287 15.933 1.00 95.56 81 TYR A O 1
ATOM 656 N N . LYS A 1 82 ? -10.162 1.085 18.016 1.00 94.44 82 LYS A N 1
ATOM 657 C CA . LYS A 1 82 ? -8.778 1.468 17.698 1.00 94.44 82 LYS A CA 1
ATOM 658 C C . LYS A 1 82 ? -8.137 0.610 16.607 1.00 94.44 82 LYS A C 1
ATOM 660 O O . LYS A 1 82 ? -7.354 1.147 15.833 1.00 94.44 82 LYS A O 1
ATOM 665 N N . TYR A 1 83 ? -8.514 -0.662 16.454 1.00 92.62 83 TYR A N 1
ATOM 666 C CA . TYR A 1 83 ? -8.029 -1.483 15.333 1.00 92.62 83 TYR A CA 1
ATOM 667 C C . TYR A 1 83 ? -8.455 -0.925 13.970 1.00 92.62 83 TYR A C 1
ATOM 669 O O . TYR A 1 83 ? -7.690 -0.962 13.004 1.00 92.62 83 TYR A O 1
ATOM 677 N N . THR A 1 84 ? -9.654 -0.347 13.904 1.00 95.00 84 THR A N 1
ATOM 678 C CA . THR A 1 84 ? -10.161 0.331 12.707 1.00 95.00 84 THR A CA 1
ATOM 679 C C . THR A 1 84 ? -9.338 1.583 12.397 1.00 95.00 84 THR A C 1
ATOM 681 O O . THR A 1 84 ? -8.996 1.824 11.240 1.00 95.00 84 THR A O 1
ATOM 684 N N . LEU A 1 85 ? -8.954 2.345 13.426 1.00 95.06 85 LEU A N 1
ATOM 685 C CA . LEU A 1 85 ? -8.079 3.515 13.283 1.00 95.06 85 LEU A CA 1
ATOM 686 C C . LEU A 1 85 ? -6.677 3.113 12.812 1.00 95.06 85 LEU A C 1
ATOM 688 O O . LEU A 1 85 ? -6.162 3.693 11.860 1.00 95.06 85 LEU A O 1
ATOM 692 N N . THR A 1 86 ? -6.109 2.048 13.386 1.00 92.62 86 THR A N 1
ATOM 693 C CA . THR A 1 86 ? -4.830 1.479 12.936 1.00 92.62 86 THR A CA 1
ATOM 694 C C . THR A 1 86 ? -4.877 1.069 11.465 1.00 92.62 86 THR A C 1
ATOM 696 O O . THR A 1 86 ? -3.921 1.316 10.733 1.00 92.62 86 THR A O 1
ATOM 699 N N . ARG A 1 87 ? -5.986 0.483 10.986 1.00 94.38 87 ARG A N 1
ATOM 700 C CA . ARG A 1 87 ? -6.156 0.179 9.555 1.00 94.38 87 ARG A CA 1
ATOM 701 C C . ARG A 1 87 ? -6.106 1.445 8.698 1.00 94.38 87 ARG A C 1
ATOM 703 O O . ARG A 1 87 ? -5.462 1.423 7.653 1.00 94.38 87 ARG A O 1
ATOM 710 N N . CYS A 1 88 ? -6.750 2.526 9.142 1.00 94.44 88 CYS A N 1
ATOM 711 C CA . CYS A 1 88 ? -6.721 3.808 8.438 1.00 94.44 88 CYS A CA 1
ATOM 712 C C . CYS A 1 88 ? -5.285 4.341 8.339 1.00 94.44 88 CYS A C 1
ATOM 714 O O . CYS A 1 88 ? -4.831 4.636 7.239 1.00 94.44 88 CYS A O 1
ATOM 716 N N . ASP A 1 89 ? -4.535 4.372 9.443 1.00 91.88 89 ASP A N 1
ATOM 717 C CA . ASP A 1 89 ? -3.147 4.860 9.447 1.00 91.88 89 ASP A CA 1
ATOM 718 C C . ASP A 1 89 ? -2.213 4.001 8.584 1.00 91.88 89 ASP A C 1
ATOM 720 O O . ASP A 1 89 ? -1.414 4.524 7.798 1.00 91.88 89 ASP A O 1
ATOM 724 N N . ASN A 1 90 ? -2.354 2.674 8.668 1.00 92.38 90 ASN A N 1
ATOM 725 C CA . ASN A 1 90 ? -1.573 1.728 7.870 1.00 92.38 90 ASN A CA 1
ATOM 726 C C . ASN A 1 90 ? -1.798 1.905 6.362 1.00 92.38 90 ASN A C 1
ATOM 728 O O . ASN A 1 90 ? -0.920 1.559 5.570 1.00 92.38 90 ASN A O 1
ATOM 732 N N . GLY A 1 91 ? -2.943 2.460 5.952 1.00 94.75 91 GLY A N 1
ATOM 733 C CA . GLY A 1 91 ? -3.249 2.743 4.555 1.00 94.75 91 GLY A CA 1
ATOM 734 C C . GLY A 1 91 ? -2.191 3.615 3.873 1.00 94.75 91 GLY A C 1
ATOM 735 O O . GLY A 1 91 ? -1.859 3.358 2.711 1.00 94.75 91 GLY A O 1
ATOM 736 N N . HIS A 1 92 ? -1.603 4.575 4.599 1.00 95.31 92 HIS A N 1
ATOM 737 C CA . HIS A 1 92 ? -0.508 5.398 4.086 1.00 95.31 92 HIS A CA 1
ATOM 738 C C . HIS A 1 92 ? 0.770 4.585 3.873 1.00 95.31 92 HIS A C 1
ATOM 740 O O . HIS A 1 92 ? 1.364 4.641 2.797 1.00 95.31 92 HIS A O 1
ATOM 746 N N . THR A 1 93 ? 1.191 3.828 4.890 1.00 94.50 93 THR A N 1
ATOM 747 C CA . THR A 1 93 ? 2.403 2.995 4.838 1.00 94.50 93 THR A CA 1
ATOM 748 C C . THR A 1 93 ? 2.337 2.011 3.679 1.00 94.50 93 THR A C 1
ATOM 750 O O . THR A 1 93 ? 3.242 1.982 2.855 1.00 94.50 93 THR A O 1
ATOM 753 N N . LEU A 1 94 ? 1.211 1.309 3.530 1.00 96.25 94 LEU A N 1
ATOM 754 C CA . LEU A 1 94 ? 0.988 0.373 2.426 1.00 96.25 94 LEU A CA 1
ATOM 755 C C . LEU A 1 94 ? 1.046 1.054 1.050 1.00 96.25 94 LEU A C 1
ATOM 757 O O . LEU A 1 94 ? 1.472 0.449 0.070 1.00 96.25 94 LEU A O 1
ATOM 761 N N . GLY A 1 95 ? 0.606 2.311 0.945 1.00 97.62 95 GLY A N 1
ATOM 762 C CA . GLY A 1 95 ? 0.757 3.075 -0.292 1.00 97.62 95 GLY A CA 1
ATOM 763 C C . GLY A 1 95 ? 2.206 3.463 -0.573 1.00 97.62 95 GLY A C 1
ATOM 764 O O . GLY A 1 95 ? 2.633 3.409 -1.723 1.00 97.62 95 GLY A O 1
ATOM 765 N N . ALA A 1 96 ? 2.966 3.839 0.456 1.00 97.38 96 ALA A N 1
ATOM 766 C CA . ALA A 1 96 ? 4.385 4.147 0.312 1.00 97.38 96 ALA A CA 1
ATOM 767 C C . ALA A 1 96 ? 5.179 2.904 -0.120 1.00 97.38 96 ALA A C 1
ATOM 769 O O . ALA A 1 96 ? 5.941 2.985 -1.079 1.00 97.38 96 ALA A O 1
ATOM 770 N N . GLU A 1 97 ? 4.914 1.755 0.507 1.00 98.12 97 GLU A N 1
ATOM 771 C CA . GLU A 1 97 ? 5.483 0.452 0.137 1.00 98.12 97 GLU A CA 1
ATOM 772 C C . GLU A 1 97 ? 5.126 0.067 -1.306 1.00 98.12 97 GLU A C 1
ATOM 774 O O . GLU A 1 97 ? 5.978 -0.401 -2.056 1.00 98.12 97 GLU A O 1
ATOM 779 N N . LEU A 1 98 ? 3.887 0.322 -1.748 1.00 98.12 98 LEU A N 1
ATOM 780 C CA . LEU A 1 98 ? 3.504 0.097 -3.143 1.00 98.12 98 LEU A CA 1
ATOM 781 C C . LEU A 1 98 ? 4.292 1.000 -4.110 1.00 98.12 98 LEU A C 1
ATOM 783 O O . LEU A 1 98 ? 4.751 0.537 -5.155 1.00 98.12 98 LEU A O 1
ATOM 787 N N . ALA A 1 99 ? 4.457 2.285 -3.783 1.00 98.44 99 ALA A N 1
ATOM 788 C CA . ALA A 1 99 ? 5.236 3.212 -4.602 1.00 98.44 99 ALA A CA 1
ATOM 789 C C . ALA A 1 99 ? 6.721 2.821 -4.659 1.00 98.44 99 ALA A C 1
ATOM 791 O O . ALA A 1 99 ? 7.351 2.977 -5.707 1.00 98.44 99 ALA A O 1
ATOM 792 N N . GLU A 1 100 ? 7.270 2.304 -3.562 1.00 98.56 100 GLU A N 1
ATOM 793 C CA . GLU A 1 100 ? 8.628 1.768 -3.490 1.00 98.56 100 GLU A CA 1
ATOM 794 C C . GLU A 1 100 ? 8.771 0.517 -4.361 1.00 98.56 100 GLU A C 1
ATOM 796 O O . GLU A 1 100 ? 9.589 0.521 -5.275 1.00 98.56 100 GLU A O 1
ATOM 801 N N . MET A 1 101 ? 7.886 -0.475 -4.211 1.00 98.25 101 MET A N 1
ATOM 802 C CA . MET A 1 101 ? 7.872 -1.694 -5.034 1.00 98.25 101 MET A CA 1
ATOM 803 C C . MET A 1 101 ? 7.842 -1.386 -6.544 1.00 98.25 101 MET A C 1
ATOM 805 O O . MET A 1 101 ? 8.525 -2.028 -7.344 1.00 98.25 101 MET A O 1
ATOM 809 N N . LEU A 1 102 ? 7.056 -0.387 -6.960 1.00 98.00 102 LEU A N 1
ATOM 810 C CA . LEU A 1 102 ? 7.005 0.055 -8.358 1.00 98.00 102 LEU A CA 1
ATOM 811 C C . LEU A 1 102 ? 8.262 0.827 -8.788 1.00 98.00 102 LEU A C 1
ATOM 813 O O . LEU A 1 102 ? 8.677 0.719 -9.944 1.00 98.00 102 LEU A O 1
ATOM 817 N N . SER A 1 103 ? 8.879 1.582 -7.876 1.00 98.38 103 SER A N 1
ATOM 818 C CA . SER A 1 103 ? 10.153 2.266 -8.127 1.00 98.38 103 SER A CA 1
ATOM 819 C C . SER A 1 103 ? 11.288 1.258 -8.314 1.00 98.38 103 SER A C 1
ATOM 821 O O . SER A 1 103 ? 12.072 1.395 -9.253 1.00 98.38 103 SER A O 1
ATOM 823 N N . ASP A 1 104 ? 11.329 0.207 -7.492 1.00 98.44 104 ASP A N 1
ATOM 824 C CA . ASP A 1 104 ? 12.282 -0.896 -7.627 1.00 98.44 104 ASP A CA 1
ATOM 825 C C . ASP A 1 104 ? 12.126 -1.591 -8.976 1.00 98.44 104 ASP A C 1
ATOM 827 O O . ASP A 1 104 ? 13.111 -1.838 -9.674 1.00 98.44 104 ASP A O 1
ATOM 831 N N . ARG A 1 105 ? 10.883 -1.828 -9.411 1.00 97.31 105 ARG A N 1
ATOM 832 C CA . ARG A 1 105 ? 10.637 -2.370 -10.747 1.00 97.31 105 ARG A CA 1
ATOM 833 C C . ARG A 1 105 ? 11.167 -1.454 -11.854 1.00 97.31 105 ARG A C 1
ATOM 835 O O . ARG A 1 105 ? 11.800 -1.946 -12.782 1.00 97.31 105 ARG A O 1
ATOM 842 N N . ALA A 1 106 ? 10.931 -0.146 -11.774 1.00 97.31 106 ALA A N 1
ATOM 843 C CA . ALA A 1 106 ? 11.447 0.803 -12.763 1.00 97.31 106 ALA A CA 1
ATOM 844 C C . ALA A 1 106 ? 12.988 0.829 -12.797 1.00 97.31 106 ALA A C 1
ATOM 846 O O . ALA A 1 106 ? 13.584 0.995 -13.863 1.00 97.31 106 ALA A O 1
ATOM 847 N N . LYS A 1 107 ? 13.639 0.615 -11.650 1.00 98.12 107 LYS A N 1
ATOM 848 C CA . LYS A 1 107 ? 15.098 0.528 -11.546 1.00 98.12 107 LYS A CA 1
ATOM 849 C C . LYS A 1 107 ? 15.672 -0.694 -12.270 1.00 98.12 107 LYS A C 1
ATOM 851 O O . LYS A 1 107 ? 16.700 -0.559 -12.926 1.00 98.12 107 LYS A O 1
ATOM 856 N N . LEU A 1 108 ? 14.995 -1.845 -12.228 1.00 97.56 108 LEU A N 1
ATOM 857 C CA . LEU A 1 108 ? 15.406 -3.029 -13.002 1.00 97.56 108 LEU A CA 1
ATOM 858 C C . LEU A 1 108 ? 15.472 -2.727 -14.508 1.00 97.56 108 LEU A C 1
ATOM 860 O O . LEU A 1 108 ? 16.431 -3.100 -15.182 1.00 97.56 108 LEU A O 1
ATOM 864 N N . GLU A 1 109 ? 14.484 -1.995 -15.027 1.00 95.88 109 GLU A N 1
ATOM 865 C CA . GLU A 1 109 ? 14.449 -1.580 -16.437 1.00 95.88 109 GLU A CA 1
ATOM 866 C C . GLU A 1 109 ? 15.585 -0.613 -16.782 1.00 95.88 109 GLU A C 1
ATOM 868 O O . GLU A 1 109 ? 16.211 -0.715 -17.839 1.00 95.88 109 GLU A O 1
ATOM 873 N N . GLU A 1 110 ? 15.892 0.310 -15.869 1.00 97.75 110 GLU A N 1
ATOM 874 C CA . GLU A 1 110 ? 17.000 1.248 -16.025 1.00 97.75 110 GLU A CA 1
ATOM 875 C C . GLU A 1 110 ? 18.361 0.530 -16.054 1.00 97.75 110 GLU A C 1
ATOM 877 O O . GLU A 1 110 ? 19.220 0.850 -16.879 1.00 97.75 110 GLU A O 1
ATOM 882 N N . GLU A 1 111 ? 18.570 -0.449 -15.171 1.00 98.50 111 GLU A N 1
ATOM 883 C CA . GLU A 1 111 ? 19.800 -1.246 -15.104 1.00 98.50 111 GLU A CA 1
ATOM 884 C C . GLU A 1 111 ? 19.998 -2.092 -16.368 1.00 98.50 111 GLU A C 1
ATOM 886 O O . GLU A 1 111 ? 21.107 -2.139 -16.920 1.00 98.50 111 GLU A O 1
ATOM 891 N N . TYR A 1 112 ? 18.925 -2.699 -16.881 1.00 97.81 112 TYR A N 1
ATOM 892 C CA . TYR A 1 112 ? 18.965 -3.436 -18.141 1.00 97.81 112 TYR A CA 1
ATOM 893 C C . TYR A 1 112 ? 19.314 -2.519 -19.319 1.00 97.81 112 TYR A C 1
ATOM 895 O O . TYR A 1 112 ? 20.262 -2.793 -20.061 1.00 97.81 112 TYR A O 1
ATOM 903 N N . ALA A 1 113 ? 18.645 -1.368 -19.435 1.00 97.62 113 ALA A N 1
ATOM 904 C CA . ALA A 1 113 ? 18.935 -0.389 -20.478 1.00 97.62 113 ALA A CA 1
ATOM 905 C C . ALA A 1 113 ? 20.384 0.130 -20.424 1.00 97.62 113 ALA A C 1
ATOM 907 O O . ALA A 1 113 ? 21.058 0.223 -21.453 1.00 97.62 113 ALA A O 1
ATOM 908 N N . LYS A 1 114 ? 20.909 0.432 -19.228 1.00 98.44 114 LYS A N 1
ATOM 909 C CA . LYS A 1 114 ? 22.319 0.824 -19.043 1.00 98.44 114 LYS A CA 1
ATOM 910 C C . LYS A 1 114 ? 23.276 -0.272 -19.502 1.00 98.44 114 LYS A C 1
ATOM 912 O O . LYS A 1 114 ? 24.296 0.031 -20.120 1.00 98.44 114 LYS A O 1
ATOM 917 N N . SER A 1 115 ? 22.949 -1.531 -19.225 1.00 98.56 115 SER A N 1
ATOM 918 C CA . SER A 1 115 ? 23.770 -2.676 -19.624 1.00 98.56 115 SER A CA 1
ATOM 919 C C . SER A 1 115 ? 23.818 -2.824 -21.147 1.00 98.56 115 SER A C 1
ATOM 921 O O . SER A 1 115 ? 24.910 -2.956 -21.703 1.00 98.56 115 SER A O 1
ATOM 923 N N . LEU A 1 116 ? 22.672 -2.690 -21.826 1.00 98.50 116 LEU A N 1
ATOM 924 C CA . LEU A 1 116 ? 22.586 -2.679 -23.290 1.00 98.50 116 LEU A CA 1
ATOM 925 C C . LEU A 1 116 ? 23.417 -1.543 -23.904 1.00 98.50 116 LEU A C 1
ATOM 927 O O . LEU A 1 116 ? 24.250 -1.794 -24.775 1.00 98.50 116 LEU A O 1
ATOM 931 N N . LYS A 1 117 ? 23.271 -0.308 -23.403 1.00 98.31 117 LYS A N 1
ATOM 932 C CA . LYS A 1 117 ? 24.034 0.850 -23.907 1.00 98.31 117 LYS A CA 1
ATOM 933 C C . LYS A 1 117 ? 25.537 0.700 -23.701 1.00 98.31 117 LYS A C 1
ATOM 935 O O . LYS A 1 117 ? 26.319 1.002 -24.600 1.00 98.31 117 LYS A O 1
ATOM 940 N N . ASN A 1 118 ? 25.961 0.208 -22.538 1.00 98.44 118 ASN A N 1
ATOM 941 C CA . ASN A 1 118 ? 27.376 -0.034 -22.258 1.00 98.44 118 ASN A CA 1
ATOM 942 C C . ASN A 1 118 ? 27.958 -1.118 -23.173 1.00 98.44 118 ASN A C 1
ATOM 944 O O . ASN A 1 118 ? 29.070 -0.960 -23.681 1.00 98.44 118 ASN A O 1
ATOM 948 N N . TRP A 1 119 ? 27.205 -2.197 -23.405 1.00 98.62 119 TRP A N 1
ATOM 949 C CA . TRP A 1 119 ? 27.591 -3.265 -24.322 1.00 98.62 119 TRP A CA 1
ATOM 950 C C . TRP A 1 119 ? 27.691 -2.763 -25.770 1.00 98.62 119 TRP A C 1
ATOM 952 O O . TRP A 1 119 ? 28.746 -2.939 -26.383 1.00 98.62 119 TRP A O 1
ATOM 962 N N . SER A 1 120 ? 26.670 -2.056 -26.275 1.00 98.44 120 SER A N 1
ATOM 963 C CA . SER A 1 120 ? 26.681 -1.452 -27.618 1.00 98.44 120 SER A CA 1
ATOM 964 C C . SER A 1 120 ? 27.874 -0.508 -27.789 1.00 98.44 120 SER A C 1
ATOM 966 O O . SER A 1 120 ? 28.682 -0.674 -28.703 1.00 98.44 120 SER A O 1
ATOM 968 N N . LYS A 1 121 ? 28.079 0.421 -26.846 1.00 98.25 121 LYS A N 1
ATOM 969 C CA . LYS A 1 121 ? 29.197 1.376 -26.878 1.00 98.25 121 LYS A CA 1
ATOM 970 C C . LYS A 1 121 ? 30.561 0.688 -26.908 1.00 98.25 121 LYS A C 1
ATOM 972 O O . LYS A 1 121 ? 31.454 1.131 -27.632 1.00 98.25 121 LYS A O 1
ATOM 977 N N . LYS A 1 122 ? 30.753 -0.374 -26.118 1.00 98.31 122 LYS A N 1
ATOM 978 C CA . LYS A 1 122 ? 32.006 -1.146 -26.097 1.00 98.31 122 LYS A CA 1
ATOM 979 C C . LYS A 1 122 ? 32.308 -1.721 -27.481 1.00 98.31 122 LYS A C 1
ATOM 981 O O . LYS A 1 122 ? 33.405 -1.513 -27.995 1.00 98.31 122 LYS A O 1
ATOM 986 N N . TRP A 1 123 ? 31.347 -2.419 -28.078 1.00 98.44 123 TRP A N 1
ATOM 987 C CA . TRP A 1 123 ? 31.557 -3.099 -29.355 1.00 98.44 123 TRP A CA 1
ATOM 988 C C . TRP A 1 123 ? 31.609 -2.139 -30.538 1.00 98.44 123 TRP A C 1
ATOM 990 O O . TRP A 1 123 ? 32.431 -2.337 -31.424 1.00 98.44 123 TRP A O 1
ATOM 1000 N N . ASN A 1 124 ? 30.855 -1.039 -30.508 1.00 97.88 124 ASN A N 1
ATOM 1001 C CA . ASN A 1 124 ? 30.983 0.024 -31.503 1.00 97.88 124 ASN A CA 1
ATOM 1002 C C . ASN A 1 124 ? 32.388 0.645 -31.485 1.00 97.88 124 ASN A C 1
ATOM 1004 O O . ASN A 1 124 ? 32.988 0.856 -32.537 1.00 97.88 124 ASN A O 1
ATOM 1008 N N . ASN A 1 125 ? 32.959 0.895 -30.300 1.00 97.75 125 ASN A N 1
ATOM 1009 C CA . ASN A 1 125 ? 34.336 1.385 -30.194 1.00 97.75 125 ASN A CA 1
ATOM 1010 C C . ASN A 1 125 ? 35.350 0.382 -30.755 1.00 97.75 125 ASN A C 1
ATOM 1012 O O . ASN A 1 125 ? 36.237 0.791 -31.500 1.00 97.75 125 ASN A O 1
ATOM 1016 N N . HIS A 1 126 ? 35.200 -0.906 -30.434 1.00 97.88 126 HIS A N 1
ATOM 1017 C CA . HIS A 1 126 ? 36.055 -1.961 -30.976 1.00 97.88 126 HIS A CA 1
ATOM 1018 C C . HIS A 1 126 ? 35.959 -2.026 -32.509 1.00 97.88 126 HIS A C 1
ATOM 1020 O O . HIS A 1 126 ? 36.977 -1.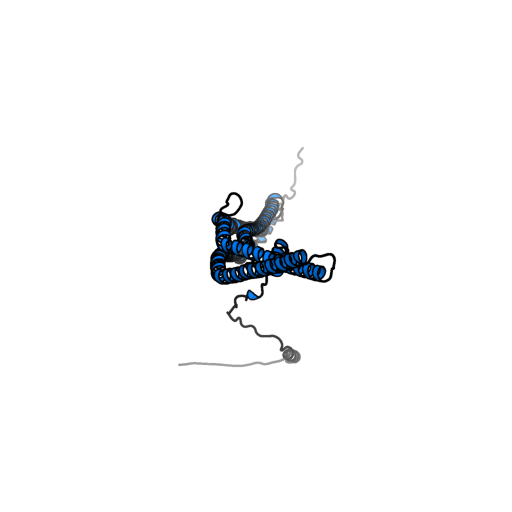958 -33.191 1.00 97.88 126 HIS A O 1
ATOM 1026 N N . LEU A 1 127 ? 34.744 -2.051 -33.068 1.00 97.50 127 LEU A N 1
ATOM 1027 C CA . LEU A 1 127 ? 34.523 -2.087 -34.517 1.00 97.50 127 LEU A CA 1
ATOM 1028 C C . LEU A 1 127 ? 35.124 -0.883 -35.245 1.00 97.50 127 LEU A C 1
ATOM 1030 O O . LEU A 1 127 ? 35.673 -1.036 -36.331 1.00 97.50 127 LEU A O 1
ATOM 1034 N N . ASN A 1 128 ? 35.036 0.306 -34.652 1.00 94.56 128 ASN A N 1
ATOM 1035 C CA . ASN A 1 128 ? 35.503 1.530 -35.299 1.00 94.56 128 ASN A CA 1
ATOM 1036 C C . ASN A 1 128 ? 37.012 1.776 -35.138 1.00 94.56 128 ASN A C 1
ATOM 1038 O O . ASN A 1 128 ? 37.574 2.527 -35.930 1.00 94.56 128 ASN A O 1
ATOM 1042 N N . LYS A 1 129 ? 37.662 1.218 -34.105 1.00 95.38 129 LYS A N 1
ATOM 1043 C CA . LYS A 1 129 ? 39.059 1.553 -33.760 1.00 95.38 129 LYS A CA 1
ATOM 1044 C C . LYS A 1 129 ? 40.032 0.383 -33.812 1.00 95.38 129 LYS A C 1
ATOM 1046 O O . LYS A 1 129 ? 41.210 0.604 -34.065 1.00 95.38 129 LYS A O 1
ATOM 1051 N N . GLU A 1 130 ? 39.569 -0.822 -33.508 1.00 95.00 130 GLU A N 1
ATOM 1052 C CA . GLU A 1 130 ? 40.429 -1.990 -33.278 1.00 95.00 130 GLU A CA 1
ATOM 1053 C C . GLU A 1 130 ? 40.205 -3.093 -34.317 1.00 95.00 130 GLU A C 1
ATOM 1055 O O . GLU A 1 130 ? 41.125 -3.844 -34.626 1.00 95.00 130 GLU A O 1
ATOM 1060 N N . SER A 1 131 ? 38.989 -3.201 -34.854 1.00 95.12 131 SER A N 1
ATOM 1061 C CA . SER A 1 131 ? 38.619 -4.271 -35.775 1.00 95.12 131 SER A CA 1
ATOM 1062 C C . SER A 1 131 ? 39.252 -4.094 -37.156 1.00 95.12 131 SER A C 1
ATOM 1064 O O . SER A 1 131 ? 39.199 -3.014 -37.748 1.00 95.12 131 SER A O 1
ATOM 1066 N N . THR A 1 132 ? 39.776 -5.193 -37.700 1.00 94.12 132 THR A N 1
ATOM 1067 C CA . THR A 1 132 ? 40.244 -5.305 -39.091 1.00 94.12 132 THR A CA 1
ATOM 1068 C C . THR A 1 132 ? 39.142 -5.744 -40.056 1.00 94.12 132 THR A C 1
ATOM 1070 O O . THR A 1 132 ? 39.429 -6.030 -41.214 1.00 94.12 132 THR A O 1
ATOM 1073 N N . GLU A 1 133 ? 37.899 -5.848 -39.580 1.00 95.06 133 GLU A N 1
ATOM 1074 C CA . GLU A 1 133 ? 36.754 -6.236 -40.400 1.00 95.06 133 GLU A CA 1
ATOM 1075 C C . GLU A 1 133 ? 36.481 -5.192 -41.493 1.00 95.06 133 GLU A C 1
ATOM 1077 O O . GLU A 1 133 ? 36.704 -3.990 -41.295 1.00 95.06 133 GLU A O 1
ATOM 1082 N N . CYS A 1 134 ? 35.992 -5.646 -42.643 1.00 94.44 134 CYS A N 1
ATOM 1083 C CA . CYS A 1 134 ? 35.651 -4.761 -43.755 1.00 94.44 134 CYS A CA 1
ATOM 1084 C C . CYS A 1 134 ? 34.283 -4.078 -43.536 1.00 94.44 134 CYS A C 1
ATOM 1086 O O . CYS A 1 134 ? 33.480 -4.492 -42.695 1.00 94.44 134 CYS A O 1
ATOM 1088 N N . GLU A 1 135 ? 34.032 -2.959 -44.224 1.00 93.75 135 GLU A N 1
ATOM 1089 C CA . GLU A 1 135 ? 32.900 -2.075 -43.902 1.00 93.75 135 GLU A CA 1
ATOM 1090 C C . GLU A 1 135 ? 31.520 -2.686 -44.210 1.00 93.75 135 GLU A C 1
ATOM 1092 O O . GLU A 1 135 ? 30.576 -2.437 -43.448 1.00 93.75 135 GLU A O 1
ATOM 1097 N N . ALA A 1 136 ? 31.375 -3.522 -45.249 1.00 94.62 136 ALA A N 1
ATOM 1098 C CA . ALA A 1 136 ? 30.091 -4.168 -45.523 1.00 94.62 136 ALA A CA 1
ATOM 1099 C C . ALA A 1 136 ? 29.748 -5.155 -44.398 1.00 94.62 136 ALA A C 1
ATOM 1101 O O . ALA A 1 136 ? 28.674 -5.076 -43.806 1.00 94.62 136 ALA A O 1
ATOM 1102 N N . THR A 1 137 ? 30.692 -6.004 -43.991 1.00 95.31 137 THR A N 1
ATOM 1103 C CA . THR A 1 137 ? 30.497 -6.950 -42.881 1.00 95.31 137 THR A CA 1
ATOM 1104 C C . THR A 1 137 ? 30.294 -6.238 -41.536 1.00 95.31 137 THR A C 1
ATOM 1106 O O . THR A 1 137 ? 29.426 -6.631 -40.746 1.00 95.31 137 THR A O 1
ATOM 1109 N N . LYS A 1 138 ? 31.002 -5.124 -41.282 1.00 97.00 138 LYS A N 1
ATOM 1110 C CA . LYS A 1 138 ? 30.769 -4.268 -40.100 1.00 97.00 138 LYS A CA 1
ATOM 1111 C C . LYS A 1 138 ? 29.341 -3.735 -40.024 1.00 97.00 138 LYS A C 1
ATOM 1113 O O . LYS A 1 138 ? 28.855 -3.521 -38.913 1.00 97.00 138 LYS A O 1
ATOM 1118 N N . THR A 1 139 ? 28.670 -3.521 -41.155 1.00 96.75 139 THR A N 1
ATOM 1119 C CA . THR A 1 139 ? 27.283 -3.026 -41.185 1.00 96.75 139 THR A CA 1
ATOM 1120 C C . THR A 1 139 ? 26.335 -4.013 -40.505 1.00 96.75 139 THR A C 1
ATOM 1122 O O . THR A 1 139 ? 25.554 -3.610 -39.642 1.00 96.75 139 THR A O 1
ATOM 1125 N N . GLY A 1 140 ? 26.481 -5.314 -40.773 1.00 96.50 140 GLY A N 1
ATOM 1126 C CA . GLY A 1 140 ? 25.692 -6.352 -40.104 1.00 96.50 140 GLY A CA 1
ATOM 1127 C C . GLY A 1 140 ? 25.943 -6.418 -38.593 1.00 96.50 140 GLY A C 1
ATOM 1128 O O . GLY A 1 140 ? 25.004 -6.549 -37.810 1.00 96.50 140 GLY A O 1
ATOM 1129 N N . TRP A 1 141 ? 27.195 -6.256 -38.148 1.00 97.69 141 TRP A N 1
ATOM 1130 C CA . TRP A 1 141 ? 27.505 -6.206 -36.713 1.00 97.69 141 TRP A CA 1
ATOM 1131 C C . TRP A 1 141 ? 26.893 -4.973 -36.048 1.00 97.69 141 TRP A C 1
ATOM 1133 O O . TRP A 1 141 ? 26.277 -5.084 -34.990 1.00 97.69 141 TRP A O 1
ATOM 1143 N N . LYS A 1 142 ? 27.043 -3.799 -36.673 1.00 97.88 142 LYS A N 1
ATOM 1144 C CA . LYS A 1 142 ? 26.488 -2.535 -36.175 1.00 97.88 142 LYS A CA 1
ATOM 1145 C C . LYS A 1 142 ? 24.965 -2.593 -36.071 1.00 97.88 142 LYS A C 1
ATOM 1147 O O . LYS A 1 142 ? 24.435 -2.084 -35.090 1.00 97.88 142 LYS A O 1
ATOM 1152 N N . ALA A 1 143 ? 24.282 -3.286 -36.983 1.00 97.94 143 ALA A N 1
ATOM 1153 C CA . ALA A 1 143 ? 22.839 -3.510 -36.895 1.00 97.94 143 ALA A CA 1
ATOM 1154 C C . ALA A 1 143 ? 22.430 -4.235 -35.596 1.00 97.94 143 ALA A C 1
ATOM 1156 O O . ALA A 1 143 ? 21.456 -3.850 -34.956 1.00 97.94 143 ALA A O 1
ATOM 1157 N N . LEU A 1 144 ? 23.203 -5.228 -35.137 1.00 97.69 144 LEU A N 1
ATOM 1158 C CA . LEU A 1 144 ? 22.936 -5.908 -33.859 1.00 97.69 144 LEU A CA 1
ATOM 1159 C C . LEU A 1 144 ? 23.166 -4.998 -32.644 1.00 97.69 144 LEU A C 1
ATOM 1161 O O . LEU A 1 144 ? 22.448 -5.089 -31.647 1.00 97.69 144 LEU A O 1
ATOM 1165 N N . LEU A 1 145 ? 24.172 -4.124 -32.711 1.00 98.06 145 LEU A N 1
ATOM 1166 C CA . LEU A 1 145 ? 24.442 -3.144 -31.654 1.00 98.06 145 LEU A CA 1
ATOM 1167 C C . LEU A 1 145 ? 23.345 -2.072 -31.589 1.00 98.06 145 LEU A C 1
ATOM 1169 O O . LEU A 1 145 ? 22.975 -1.638 -30.498 1.00 98.06 145 LEU A O 1
ATOM 1173 N N . ASP A 1 146 ? 22.800 -1.699 -32.744 1.00 96.75 146 ASP A N 1
ATOM 1174 C CA . ASP A 1 146 ? 21.713 -0.734 -32.880 1.00 96.75 146 ASP A CA 1
ATOM 1175 C C . ASP A 1 146 ? 20.394 -1.263 -32.291 1.00 96.75 146 ASP A C 1
ATOM 1177 O O . ASP A 1 146 ? 19.721 -0.533 -31.562 1.00 96.75 146 ASP A O 1
ATOM 1181 N N . ILE A 1 147 ? 20.086 -2.563 -32.457 1.00 96.06 147 ILE A N 1
ATOM 1182 C CA . ILE A 1 147 ? 18.968 -3.212 -31.739 1.00 96.06 147 ILE A CA 1
ATOM 1183 C C . ILE A 1 147 ? 19.096 -2.964 -30.236 1.00 96.06 147 ILE A C 1
ATOM 1185 O O . ILE A 1 147 ? 18.130 -2.555 -29.591 1.00 96.06 147 ILE A O 1
ATOM 1189 N N . ALA A 1 148 ? 20.276 -3.212 -29.662 1.00 96.69 148 ALA A N 1
ATOM 1190 C CA . ALA A 1 148 ? 20.494 -3.050 -28.229 1.00 96.69 148 ALA A CA 1
ATOM 1191 C C . ALA A 1 148 ? 20.346 -1.587 -27.784 1.00 96.69 148 ALA A C 1
ATOM 1193 O O . ALA A 1 148 ? 19.745 -1.324 -26.742 1.00 96.69 148 ALA A O 1
ATOM 1194 N N . GLU A 1 149 ? 20.867 -0.638 -28.561 1.00 96.12 149 GLU A N 1
ATOM 1195 C CA . GLU A 1 149 ? 20.798 0.789 -28.239 1.00 96.12 149 GLU A CA 1
ATOM 1196 C C . GLU A 1 149 ? 19.366 1.328 -28.300 1.00 96.12 149 GLU A C 1
ATOM 1198 O O . GLU A 1 149 ? 18.895 1.913 -27.320 1.00 96.12 149 GLU A O 1
ATOM 1203 N N . LYS A 1 150 ? 18.635 1.041 -29.382 1.00 95.00 150 LYS A N 1
ATOM 1204 C CA . LYS A 1 150 ? 17.236 1.457 -29.538 1.00 95.00 150 LYS A CA 1
ATOM 1205 C C . LYS A 1 150 ? 16.311 0.744 -28.548 1.00 95.00 150 LYS A C 1
ATOM 1207 O O . LYS A 1 150 ? 15.449 1.379 -27.942 1.00 95.00 150 LYS A O 1
ATOM 1212 N N . SER A 1 151 ? 16.532 -0.548 -28.284 1.00 94.25 151 SER A N 1
ATOM 1213 C CA . SER A 1 151 ? 15.788 -1.286 -27.248 1.00 94.25 151 SER A CA 1
ATOM 1214 C C . SER A 1 151 ? 15.989 -0.666 -25.865 1.00 94.25 151 SER A C 1
ATOM 1216 O O . SER A 1 151 ? 15.037 -0.534 -25.094 1.00 94.25 151 SER A O 1
ATOM 1218 N N . ALA A 1 152 ? 17.213 -0.238 -25.541 1.00 95.94 152 ALA A N 1
ATOM 1219 C CA . ALA A 1 152 ? 17.496 0.424 -24.274 1.00 95.94 152 ALA A CA 1
ATOM 1220 C C . ALA A 1 152 ? 16.678 1.711 -24.095 1.00 95.94 152 ALA A C 1
ATOM 1222 O O . ALA A 1 152 ? 16.234 1.995 -22.982 1.00 95.94 152 ALA A O 1
ATOM 1223 N N . ASP A 1 153 ? 16.440 2.475 -25.163 1.00 94.12 153 ASP A N 1
ATOM 1224 C CA . ASP A 1 153 ? 15.601 3.675 -25.099 1.00 94.12 153 ASP A CA 1
ATOM 1225 C C . ASP A 1 153 ? 14.138 3.350 -24.783 1.00 94.12 153 ASP A C 1
ATOM 1227 O O . ASP A 1 153 ? 13.528 4.049 -23.970 1.00 94.12 153 ASP A O 1
ATOM 1231 N N . VAL A 1 154 ? 13.599 2.252 -25.322 1.00 92.88 154 VAL A N 1
ATOM 1232 C CA . VAL A 1 154 ? 12.245 1.777 -24.984 1.00 92.88 154 VAL A CA 1
ATOM 1233 C C . VAL A 1 154 ? 12.143 1.405 -23.499 1.00 92.88 154 VAL A C 1
ATOM 1235 O O . VAL A 1 154 ? 11.201 1.810 -22.815 1.00 92.88 154 VAL A O 1
ATOM 1238 N N . HIS A 1 155 ? 13.139 0.698 -22.956 1.00 94.25 155 HIS A N 1
ATOM 1239 C CA . HIS A 1 155 ? 13.180 0.361 -21.527 1.00 94.25 155 HIS A CA 1
ATOM 1240 C C . HIS A 1 155 ? 13.318 1.604 -20.628 1.00 94.25 155 HIS A C 1
ATOM 1242 O O . HIS A 1 155 ? 12.672 1.689 -19.580 1.00 94.25 155 HIS A O 1
ATOM 1248 N N . LEU A 1 156 ? 14.107 2.604 -21.038 1.00 95.44 156 LEU A N 1
ATOM 1249 C CA . LEU A 1 156 ? 14.217 3.872 -20.307 1.00 95.44 156 LEU A CA 1
ATOM 1250 C C . LEU A 1 156 ? 12.909 4.668 -20.328 1.00 95.44 156 LEU A C 1
ATOM 1252 O O . LEU A 1 156 ? 12.566 5.294 -19.324 1.00 95.44 156 LEU A O 1
ATOM 1256 N N . ASP A 1 157 ? 12.179 4.655 -21.442 1.00 93.50 157 ASP A N 1
ATOM 1257 C CA . ASP A 1 157 ? 10.866 5.293 -21.536 1.00 93.50 157 ASP A CA 1
ATOM 1258 C C . ASP A 1 157 ? 9.843 4.614 -20.615 1.00 93.50 157 ASP A C 1
ATOM 1260 O O . ASP A 1 157 ? 9.123 5.289 -19.875 1.00 93.50 157 ASP A O 1
ATOM 1264 N N . MET A 1 158 ? 9.850 3.279 -20.548 1.00 92.56 158 MET A N 1
ATOM 1265 C CA . MET A 1 158 ? 9.021 2.533 -19.600 1.00 92.56 158 MET A CA 1
ATOM 1266 C C . MET A 1 158 ? 9.376 2.858 -18.143 1.00 92.56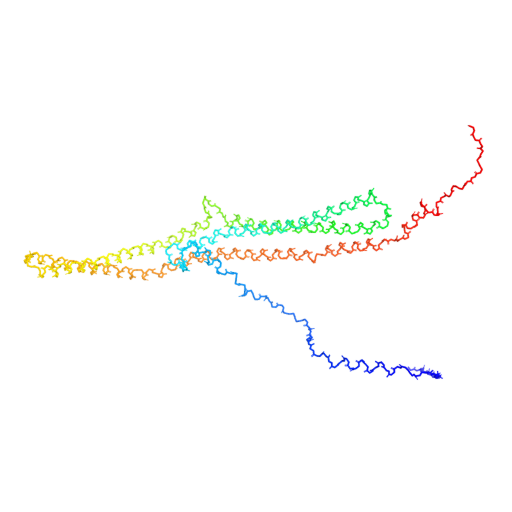 158 MET A C 1
ATOM 1268 O O . MET A 1 158 ? 8.478 3.123 -17.343 1.00 92.56 158 MET A O 1
ATOM 1272 N N . CYS A 1 159 ? 10.668 2.897 -17.799 1.00 95.50 159 CYS A N 1
ATOM 1273 C CA . CYS A 1 159 ? 11.139 3.312 -16.475 1.00 95.50 159 CYS A CA 1
ATOM 1274 C C . CYS A 1 159 ? 10.592 4.701 -16.104 1.00 95.50 159 CYS A C 1
ATOM 1276 O O . CYS A 1 159 ? 9.933 4.862 -15.073 1.00 95.50 159 CYS A O 1
ATOM 1278 N N . LYS A 1 160 ? 10.770 5.695 -16.985 1.00 96.25 160 LYS A N 1
ATOM 1279 C CA . LYS A 1 160 ? 10.230 7.051 -16.792 1.00 96.25 160 LYS A CA 1
ATOM 1280 C C . LYS A 1 160 ? 8.713 7.043 -16.645 1.00 96.25 160 LYS A C 1
ATOM 1282 O O . LYS A 1 160 ? 8.186 7.749 -15.789 1.00 96.25 160 LYS A O 1
ATOM 1287 N N . THR A 1 161 ? 8.016 6.250 -17.449 1.00 96.00 161 THR A N 1
ATOM 1288 C CA . THR A 1 161 ? 6.555 6.147 -17.419 1.00 96.00 161 THR A CA 1
ATOM 1289 C C . THR A 1 161 ? 6.072 5.578 -16.087 1.00 96.00 161 THR A C 1
ATOM 1291 O O . THR A 1 161 ? 5.177 6.160 -15.479 1.00 96.00 161 THR A O 1
ATOM 1294 N N . LEU A 1 162 ? 6.696 4.513 -15.571 1.00 96.62 162 LEU A N 1
ATOM 1295 C CA . LEU A 1 162 ? 6.380 3.946 -14.254 1.00 96.62 162 LEU A CA 1
ATOM 1296 C C . LEU A 1 162 ? 6.620 4.954 -13.117 1.00 96.62 162 LEU A C 1
ATOM 1298 O O . LEU A 1 162 ? 5.774 5.102 -12.233 1.00 96.62 162 LEU A O 1
ATOM 1302 N N . ILE A 1 163 ? 7.739 5.684 -13.153 1.00 98.31 163 ILE A N 1
ATOM 1303 C CA . ILE A 1 163 ? 8.077 6.673 -12.119 1.00 98.31 163 ILE A CA 1
ATOM 1304 C C . ILE A 1 163 ? 7.128 7.880 -12.156 1.00 98.31 163 ILE A C 1
ATOM 1306 O O . ILE A 1 163 ? 6.599 8.298 -11.125 1.00 98.31 163 ILE A O 1
ATOM 1310 N N . ASN A 1 164 ? 6.885 8.437 -13.340 1.00 97.69 164 ASN A N 1
ATOM 1311 C CA . ASN A 1 164 ? 6.159 9.699 -13.484 1.00 97.69 164 ASN A CA 1
ATOM 1312 C C . ASN A 1 164 ? 4.638 9.532 -13.511 1.00 97.69 164 ASN A C 1
ATOM 1314 O O . ASN A 1 164 ? 3.926 10.517 -13.326 1.00 97.69 164 ASN A O 1
ATOM 1318 N N . ARG A 1 165 ? 4.126 8.315 -13.741 1.00 96.56 165 ARG A N 1
ATOM 1319 C CA . ARG A 1 165 ? 2.686 8.031 -13.707 1.00 96.56 165 ARG A CA 1
ATOM 1320 C C . ARG A 1 165 ? 2.284 7.309 -12.424 1.00 96.56 165 ARG A C 1
ATOM 1322 O O . ARG A 1 165 ? 1.935 8.015 -11.481 1.00 96.56 165 ARG A O 1
ATOM 1329 N N . PRO A 1 166 ? 2.310 5.966 -12.309 1.00 97.44 166 PRO A N 1
ATOM 1330 C CA . PRO A 1 166 ? 1.744 5.308 -11.138 1.00 97.44 166 PRO A CA 1
ATOM 1331 C C . PRO A 1 166 ? 2.486 5.652 -9.838 1.00 97.44 166 PRO A C 1
ATOM 1333 O O . PRO A 1 166 ? 1.823 5.925 -8.840 1.00 97.44 166 PRO A O 1
ATOM 1336 N N . VAL A 1 167 ? 3.825 5.724 -9.828 1.00 98.38 167 VAL A N 1
ATOM 1337 C CA . VAL A 1 167 ? 4.588 6.042 -8.602 1.00 98.38 167 VAL A CA 1
ATOM 1338 C C . VAL A 1 167 ? 4.302 7.461 -8.111 1.00 98.38 167 VAL A C 1
ATOM 1340 O O . VAL A 1 167 ? 3.951 7.645 -6.943 1.00 98.38 167 VAL A O 1
ATOM 1343 N N . LEU A 1 168 ? 4.429 8.469 -8.981 1.00 98.06 168 LEU A N 1
ATOM 1344 C CA . LEU A 1 168 ? 4.144 9.858 -8.616 1.00 98.06 168 LEU A CA 1
ATOM 1345 C C . LEU A 1 168 ? 2.681 10.037 -8.192 1.00 98.06 168 LEU A C 1
ATOM 1347 O O . LEU A 1 168 ? 2.412 10.617 -7.144 1.00 98.06 168 LEU A O 1
ATOM 1351 N N . LYS A 1 169 ? 1.743 9.443 -8.935 1.00 98.00 169 LYS A N 1
ATOM 1352 C CA . LYS A 1 169 ? 0.309 9.472 -8.623 1.00 98.00 169 LYS A CA 1
ATOM 1353 C C . LYS A 1 169 ? -0.007 8.871 -7.256 1.00 98.00 169 LYS A C 1
ATOM 1355 O O . LYS A 1 169 ? -0.837 9.428 -6.544 1.00 98.00 169 LYS A O 1
ATOM 1360 N N . ILE A 1 170 ? 0.643 7.769 -6.860 1.00 98.44 170 ILE A N 1
ATOM 1361 C CA . ILE A 1 170 ? 0.509 7.224 -5.499 1.00 98.44 170 ILE A CA 1
ATOM 1362 C C . ILE A 1 170 ? 1.028 8.231 -4.472 1.00 98.44 170 ILE A C 1
ATOM 1364 O O . ILE A 1 170 ? 0.318 8.525 -3.514 1.00 98.44 170 ILE A O 1
ATOM 1368 N N . LYS A 1 171 ? 2.232 8.783 -4.666 1.00 98.00 171 LYS A N 1
ATOM 1369 C CA . LYS A 1 171 ? 2.832 9.748 -3.727 1.00 98.00 171 LYS A CA 1
ATOM 1370 C C . LYS A 1 171 ? 1.955 10.989 -3.540 1.00 98.00 171 LYS A C 1
ATOM 1372 O O . LYS A 1 171 ? 1.725 11.405 -2.404 1.00 98.00 171 LYS A O 1
ATOM 1377 N N . ASP A 1 172 ? 1.422 11.536 -4.627 1.00 97.56 172 ASP A N 1
ATOM 1378 C CA . ASP A 1 172 ? 0.533 12.697 -4.592 1.00 97.56 172 ASP A CA 1
ATOM 1379 C C . ASP A 1 172 ? -0.809 12.366 -3.939 1.00 97.56 172 ASP A C 1
ATOM 1381 O O . ASP A 1 172 ? -1.287 13.116 -3.084 1.00 97.56 172 ASP A O 1
ATOM 1385 N N . TRP A 1 173 ? -1.399 11.214 -4.273 1.00 97.62 173 TRP A N 1
ATOM 1386 C CA . TRP A 1 173 ? -2.638 10.758 -3.645 1.00 97.62 173 TRP A CA 1
ATOM 1387 C C . TRP A 1 173 ? -2.461 10.571 -2.136 1.00 97.62 173 TRP A C 1
ATOM 1389 O O . TRP A 1 173 ? -3.286 11.052 -1.363 1.00 97.62 173 TRP A O 1
ATOM 1399 N N . LEU A 1 174 ? -1.357 9.963 -1.695 1.00 96.44 174 LEU A N 1
ATOM 1400 C CA . LEU A 1 174 ? -1.039 9.818 -0.275 1.00 96.44 174 LEU A CA 1
ATOM 1401 C C . LEU A 1 174 ? -0.892 11.170 0.419 1.00 96.44 174 LEU A C 1
ATOM 1403 O O . LEU A 1 174 ? -1.494 11.384 1.467 1.00 96.44 174 LEU A O 1
ATOM 1407 N N . LYS A 1 175 ? -0.156 12.105 -0.188 1.00 94.44 175 LYS A N 1
ATOM 1408 C CA . LYS A 1 175 ? 0.034 13.456 0.353 1.00 94.44 175 LYS A CA 1
ATOM 1409 C C . LYS A 1 175 ? -1.291 14.198 0.548 1.00 94.44 175 LYS A C 1
ATOM 1411 O O . LYS A 1 175 ? -1.441 14.917 1.530 1.00 94.44 175 LYS A O 1
ATOM 1416 N N . ILE A 1 176 ? -2.232 14.038 -0.383 1.00 93.06 176 ILE A N 1
ATOM 1417 C CA . ILE A 1 176 ? -3.543 14.698 -0.331 1.00 93.06 176 ILE A CA 1
ATOM 1418 C C . ILE A 1 176 ? -4.477 14.000 0.662 1.00 93.06 176 ILE A C 1
ATOM 1420 O O . ILE A 1 176 ? -5.173 14.666 1.423 1.00 93.06 176 ILE A O 1
ATOM 1424 N N . ARG A 1 177 ? -4.528 12.663 0.648 1.00 93.56 177 ARG A N 1
ATOM 1425 C CA . ARG A 1 177 ? -5.488 11.892 1.455 1.00 93.56 177 ARG A CA 1
ATOM 1426 C C . ARG A 1 177 ? -5.068 11.723 2.911 1.00 93.56 177 ARG A C 1
ATOM 1428 O O . ARG A 1 177 ? -5.935 11.551 3.761 1.00 93.56 177 ARG A O 1
ATOM 1435 N N . TYR A 1 178 ? -3.774 11.793 3.202 1.00 93.81 178 TYR A N 1
ATOM 1436 C CA . TYR A 1 178 ? -3.212 11.594 4.536 1.00 93.81 178 TYR A CA 1
ATOM 1437 C C . TYR A 1 178 ? -2.512 12.866 5.022 1.00 93.81 178 TYR A C 1
ATOM 1439 O O . TYR A 1 178 ? -1.294 12.916 5.203 1.00 93.81 178 TYR A O 1
ATOM 1447 N N . GLU A 1 179 ? -3.302 13.918 5.243 1.00 91.81 179 GLU A N 1
ATOM 1448 C CA . GLU A 1 179 ? -2.821 15.163 5.846 1.00 91.81 179 GLU A CA 1
ATOM 1449 C C . GLU A 1 179 ? -2.304 14.884 7.269 1.00 91.81 179 GLU A C 1
ATOM 1451 O O . GLU A 1 179 ? -3.032 14.379 8.131 1.00 91.81 179 GLU A O 1
ATOM 1456 N N . LYS A 1 180 ? -1.026 15.187 7.522 1.00 86.56 180 LYS A N 1
ATOM 1457 C CA . LYS A 1 180 ? -0.404 14.984 8.836 1.00 86.56 180 LYS A CA 1
ATOM 1458 C C . LYS A 1 180 ? -0.887 16.030 9.841 1.00 86.56 180 LYS A C 1
ATOM 1460 O O . LYS A 1 180 ? -0.872 17.223 9.556 1.00 86.56 180 LYS A O 1
ATOM 1465 N N . SER A 1 181 ? -1.231 15.577 11.042 1.00 78.00 181 SER A N 1
ATOM 1466 C CA . SER A 1 181 ? -1.237 16.389 12.263 1.00 78.00 181 SER A CA 1
ATOM 1467 C C . SER A 1 181 ? 0.121 16.254 12.985 1.00 78.00 181 SER A C 1
ATOM 1469 O O . SER A 1 181 ? 1.081 15.732 12.420 1.00 78.00 181 SER A O 1
ATOM 1471 N N . ILE A 1 182 ? 0.221 16.715 14.237 1.00 69.88 182 ILE A N 1
ATOM 1472 C CA . ILE A 1 182 ? 1.453 16.667 15.050 1.00 69.88 182 ILE A CA 1
ATOM 1473 C C . ILE A 1 182 ? 1.861 15.218 15.383 1.00 69.88 182 ILE A C 1
ATOM 1475 O O . ILE A 1 182 ? 3.050 14.932 15.486 1.00 69.88 182 ILE A O 1
ATOM 1479 N N . ILE A 1 183 ? 0.891 14.308 15.549 1.00 68.81 183 ILE A N 1
ATOM 1480 C CA . ILE A 1 183 ? 1.136 12.923 16.002 1.00 68.81 183 ILE A CA 1
ATOM 1481 C C . ILE A 1 183 ? 0.507 11.879 15.057 1.00 68.81 183 ILE A C 1
ATOM 1483 O O . ILE A 1 183 ? 1.153 10.881 14.762 1.00 68.81 183 ILE A O 1
ATOM 1487 N N . ASN A 1 184 ? -0.699 12.131 14.524 1.00 77.44 184 ASN A N 1
ATOM 1488 C CA . ASN A 1 184 ? -1.461 11.192 13.677 1.00 77.44 184 ASN A CA 1
ATOM 1489 C C . ASN A 1 184 ? -1.926 11.853 12.365 1.00 77.44 184 ASN A C 1
ATOM 1491 O O . ASN A 1 184 ? -1.764 13.062 12.185 1.00 77.44 184 ASN A O 1
ATOM 1495 N N . TYR A 1 185 ? -2.559 11.102 11.459 1.00 90.81 185 TYR A N 1
ATOM 1496 C CA . TYR A 1 185 ? -3.268 11.703 10.324 1.00 90.81 185 TYR A CA 1
ATOM 1497 C C . TYR A 1 185 ? -4.552 12.389 10.788 1.00 90.81 185 TYR A C 1
ATOM 1499 O O . TYR A 1 185 ? -5.276 11.883 11.648 1.00 90.81 185 TYR A O 1
ATOM 1507 N N . LYS A 1 186 ? -4.841 13.556 10.209 1.00 92.56 186 LYS A N 1
ATOM 1508 C CA . LYS A 1 186 ? -5.989 14.390 10.581 1.00 92.56 186 LYS A CA 1
ATOM 1509 C C . LYS A 1 186 ? -7.310 13.628 10.470 1.00 92.56 186 LYS A C 1
ATOM 1511 O O . LYS A 1 186 ? -8.076 13.620 11.427 1.00 92.56 186 LYS A O 1
ATOM 1516 N N . GLN A 1 187 ? -7.515 12.909 9.365 1.00 93.06 187 GLN A N 1
ATOM 1517 C CA . GLN A 1 187 ? -8.724 12.111 9.149 1.00 93.06 187 GLN A CA 1
ATOM 1518 C C . GLN A 1 187 ? -8.879 10.994 10.192 1.00 93.06 187 GLN A C 1
ATOM 1520 O O . GLN A 1 187 ? -9.964 10.805 10.736 1.00 93.06 187 GLN A O 1
ATOM 1525 N N . THR A 1 188 ? -7.793 10.289 10.533 1.00 94.06 188 THR A N 1
ATOM 1526 C CA . THR A 1 188 ? -7.824 9.271 11.594 1.00 94.06 188 THR A CA 1
ATOM 1527 C C . THR A 1 188 ? -8.154 9.894 12.947 1.00 94.06 188 THR A C 1
ATOM 1529 O O . THR A 1 188 ? -8.927 9.321 13.712 1.00 94.06 188 THR A O 1
ATOM 1532 N N . LYS A 1 189 ? -7.622 11.089 13.243 1.00 94.12 189 LYS A N 1
ATOM 1533 C CA . LYS A 1 189 ? -7.921 11.792 14.495 1.00 94.12 189 LYS A CA 1
ATOM 1534 C C . LYS A 1 189 ? -9.383 12.239 14.580 1.00 94.12 189 LYS A C 1
ATOM 1536 O O . LYS A 1 189 ? -9.967 12.197 15.659 1.00 94.12 189 LYS A O 1
ATOM 1541 N N . GLU A 1 190 ? -9.984 12.638 13.462 1.00 95.75 190 GLU A N 1
ATOM 1542 C CA . GLU A 1 190 ? -11.419 12.932 13.384 1.00 95.75 190 GLU A CA 1
ATOM 1543 C C . GLU A 1 190 ? -12.254 11.684 13.702 1.00 95.75 190 GLU A C 1
ATOM 1545 O O . GLU A 1 190 ? -13.114 11.742 14.580 1.00 95.75 190 GLU A O 1
ATOM 1550 N N . PHE A 1 191 ? -11.940 10.536 13.088 1.00 97.31 191 PHE A N 1
ATOM 1551 C CA . PHE A 1 191 ? -12.612 9.269 13.397 1.00 97.31 191 PHE A CA 1
ATOM 1552 C C . PHE A 1 191 ? -12.431 8.844 14.860 1.00 97.31 191 PHE A C 1
ATOM 1554 O O . PHE A 1 191 ? -13.384 8.375 15.477 1.00 97.31 191 PHE A O 1
ATOM 1561 N N . GLU A 1 192 ? -11.240 9.033 15.437 1.00 97.12 192 GLU A N 1
ATOM 1562 C CA . GLU A 1 192 ? -10.982 8.752 16.855 1.00 97.12 192 GLU A CA 1
ATOM 1563 C C . GLU A 1 192 ? -11.910 9.567 17.763 1.00 97.12 192 GLU A C 1
ATOM 1565 O O . GLU A 1 192 ? -12.598 8.997 18.608 1.00 97.12 192 GLU A O 1
ATOM 1570 N N . ASN A 1 193 ? -11.997 10.881 17.541 1.00 97.31 193 ASN A N 1
ATOM 1571 C CA . ASN A 1 193 ? -12.862 11.764 18.326 1.00 97.31 193 ASN A CA 1
ATOM 1572 C C . ASN A 1 193 ? -14.352 11.390 18.182 1.00 97.31 193 ASN A C 1
ATOM 1574 O O . ASN A 1 193 ? -15.121 11.473 19.147 1.00 97.31 193 ASN A O 1
ATOM 1578 N N . GLU A 1 194 ? -14.777 10.983 16.982 1.00 98.38 194 GLU A N 1
ATOM 1579 C CA . GLU A 1 194 ? -16.142 10.518 16.734 1.00 98.38 194 GLU A CA 1
ATOM 1580 C C . GLU A 1 194 ? -16.444 9.202 17.468 1.00 98.38 194 GLU A C 1
ATOM 1582 O O . GLU A 1 194 ? -17.482 9.106 18.129 1.00 98.38 194 GLU A O 1
ATOM 1587 N N . PHE A 1 195 ? -15.535 8.220 17.431 1.00 98.56 195 PHE A N 1
ATOM 1588 C CA . PHE A 1 195 ? -15.684 6.970 18.183 1.00 98.56 195 PHE A CA 1
ATOM 1589 C C . PHE A 1 195 ? -15.696 7.203 19.694 1.00 98.56 195 PHE A C 1
ATOM 1591 O O . PHE A 1 195 ? -16.582 6.690 20.378 1.00 98.56 195 PHE A O 1
ATOM 1598 N N . GLU A 1 196 ? -14.778 8.017 20.225 1.00 98.00 196 GLU A N 1
ATOM 1599 C CA . GLU A 1 196 ? -14.766 8.389 21.645 1.00 98.00 196 GLU A CA 1
ATOM 1600 C C . GLU A 1 196 ? -16.108 9.004 22.059 1.00 98.00 196 GLU A C 1
ATOM 1602 O O . GLU A 1 196 ? -16.680 8.646 23.090 1.00 98.00 196 GLU A O 1
ATOM 1607 N N . THR A 1 197 ? -16.663 9.883 21.224 1.00 98.25 197 THR A N 1
ATOM 1608 C CA . THR A 1 197 ? -17.969 10.509 21.466 1.00 98.25 197 THR A CA 1
ATOM 1609 C C . THR A 1 197 ? -19.121 9.500 21.394 1.00 98.25 197 THR A C 1
ATOM 1611 O O . THR A 1 197 ? -20.054 9.561 22.205 1.00 98.25 197 THR A O 1
ATOM 1614 N N . ALA A 1 198 ? -19.072 8.565 20.444 1.00 97.94 198 ALA A N 1
ATOM 1615 C CA . ALA A 1 198 ? -20.068 7.513 20.265 1.00 97.94 198 ALA A CA 1
ATOM 1616 C C . ALA A 1 198 ? -20.063 6.481 21.412 1.00 97.94 198 ALA A C 1
ATOM 1618 O O . ALA A 1 198 ? -21.131 6.014 21.824 1.00 97.94 198 ALA A O 1
ATOM 1619 N N . GLU A 1 199 ? -18.889 6.166 21.965 1.00 98.00 199 GLU A N 1
ATOM 1620 C CA . GLU A 1 199 ? -18.698 5.168 23.022 1.00 98.00 199 GLU A CA 1
ATOM 1621 C C . GLU A 1 199 ? -18.849 5.747 24.439 1.00 98.00 199 GLU A C 1
ATOM 1623 O O . GLU A 1 199 ? -19.242 5.027 25.357 1.00 98.00 199 GLU A O 1
ATOM 1628 N N . LYS A 1 200 ? -18.626 7.054 24.643 1.00 97.50 200 LYS A N 1
ATOM 1629 C CA . LYS A 1 200 ? -18.560 7.690 25.975 1.00 97.50 200 LYS A CA 1
ATOM 1630 C C . LYS A 1 200 ? -19.689 7.303 26.935 1.00 97.50 200 LYS A C 1
ATOM 1632 O O . LYS A 1 200 ? -19.432 6.934 28.077 1.00 97.50 200 LYS A O 1
ATOM 1637 N N . SER A 1 201 ? -20.950 7.394 26.508 1.00 96.44 201 SER A N 1
ATOM 1638 C CA . SER A 1 201 ? -22.087 7.042 27.377 1.00 96.44 201 SER A CA 1
ATOM 1639 C C . SER A 1 201 ? -22.149 5.544 27.681 1.00 96.44 201 SER A C 1
ATOM 1641 O O . SER A 1 201 ? -22.525 5.163 28.786 1.00 96.44 201 SER A O 1
ATOM 1643 N N . TRP A 1 202 ? -21.768 4.699 26.720 1.00 97.81 202 TRP A N 1
ATOM 1644 C CA . TRP A 1 202 ? -21.707 3.251 26.905 1.00 97.81 202 TRP A CA 1
ATOM 1645 C C . TRP A 1 202 ? -20.612 2.864 27.900 1.00 97.81 202 TRP A C 1
ATOM 1647 O O . TRP A 1 202 ? -20.859 2.046 28.786 1.00 97.81 202 TRP A O 1
ATOM 1657 N N . LEU A 1 203 ? -19.443 3.506 27.817 1.00 97.25 203 LEU A N 1
ATOM 1658 C CA . LEU A 1 203 ? -18.355 3.358 28.782 1.00 97.25 203 LEU A CA 1
ATOM 1659 C C . LEU A 1 203 ? -18.830 3.677 30.207 1.00 97.25 203 LEU A C 1
ATOM 1661 O O . LEU A 1 203 ? -18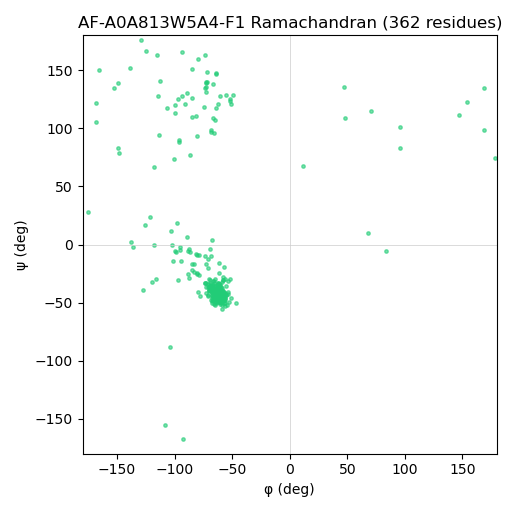.709 2.832 31.093 1.00 97.25 203 LEU A O 1
ATOM 1665 N N . VAL A 1 204 ? -19.450 4.844 30.411 1.00 97.50 204 VAL A N 1
ATOM 1666 C CA . VAL A 1 204 ? -19.947 5.269 31.733 1.00 97.50 204 VAL A CA 1
ATOM 1667 C C . VAL A 1 204 ? -20.990 4.291 32.291 1.00 97.50 204 VAL A C 1
ATOM 1669 O O . VAL A 1 204 ? -20.939 3.936 33.471 1.00 97.50 204 VAL A O 1
ATOM 1672 N N . LEU A 1 205 ? -21.921 3.806 31.461 1.00 97.06 205 LEU A N 1
ATOM 1673 C CA . LEU A 1 205 ? -22.912 2.811 31.887 1.00 97.06 205 LEU A CA 1
ATOM 1674 C C . LEU A 1 205 ? -22.271 1.463 32.250 1.00 97.06 205 LEU A C 1
ATOM 1676 O O . LEU A 1 205 ? -22.670 0.839 33.232 1.00 97.06 205 LEU A O 1
ATOM 1680 N N . ASN A 1 206 ? -21.250 1.027 31.510 1.00 97.31 206 ASN A N 1
ATOM 1681 C CA . ASN A 1 206 ? -20.503 -0.190 31.826 1.00 97.31 206 ASN A CA 1
ATOM 1682 C C . ASN A 1 206 ? -19.690 -0.056 33.121 1.00 97.31 206 ASN A C 1
ATOM 1684 O O . ASN A 1 206 ? -19.637 -0.999 33.910 1.00 97.31 206 ASN A O 1
ATOM 1688 N N . GLU A 1 207 ? -19.081 1.101 33.384 1.00 97.19 207 GLU A N 1
ATOM 1689 C CA . GLU A 1 207 ? -18.400 1.377 34.656 1.00 97.19 207 GLU A CA 1
ATOM 1690 C C . GLU A 1 207 ? -19.380 1.348 35.834 1.00 97.19 207 GLU A C 1
ATOM 1692 O O . GLU A 1 207 ? -19.114 0.695 36.848 1.00 97.19 207 GLU A O 1
ATOM 1697 N N . LYS A 1 208 ? -20.557 1.968 35.671 1.00 97.69 208 LYS A N 1
ATOM 1698 C CA . LYS A 1 208 ? -21.660 1.914 36.641 1.00 97.69 208 LYS A CA 1
ATOM 1699 C C . LYS A 1 208 ? -22.128 0.474 36.883 1.00 97.69 208 LYS A C 1
ATOM 1701 O O . LYS A 1 208 ? -22.263 0.063 38.035 1.00 97.69 208 LYS A O 1
ATOM 1706 N N . LEU A 1 209 ? -22.293 -0.322 35.824 1.00 98.00 209 LEU A N 1
ATOM 1707 C CA . LEU A 1 209 ? -22.651 -1.738 35.925 1.00 98.00 209 LEU A CA 1
ATOM 1708 C C . LEU A 1 209 ? -21.591 -2.536 36.694 1.00 98.00 209 LEU A C 1
ATOM 1710 O O . LEU A 1 209 ? -21.937 -3.296 37.598 1.00 98.00 209 LEU A O 1
ATOM 1714 N N . ARG A 1 210 ? -20.304 -2.365 36.361 1.00 97.50 210 ARG A N 1
ATOM 1715 C CA . ARG A 1 210 ? -19.189 -3.038 37.049 1.00 97.50 210 ARG A CA 1
ATOM 1716 C C . ARG A 1 210 ? -19.164 -2.689 38.535 1.00 97.50 210 ARG A C 1
ATOM 1718 O O . ARG A 1 210 ? -18.999 -3.590 39.356 1.00 97.50 210 ARG A O 1
ATOM 1725 N N . LYS A 1 211 ? -19.377 -1.414 38.876 1.00 97.94 211 LYS A N 1
ATOM 1726 C CA . LYS A 1 211 ? -19.480 -0.946 40.261 1.00 97.94 211 LYS A CA 1
ATOM 1727 C C . LYS A 1 211 ? -20.617 -1.650 41.008 1.00 97.94 211 LYS A C 1
ATOM 1729 O O . LYS A 1 211 ? -20.353 -2.292 42.018 1.00 97.94 211 LYS A O 1
ATOM 1734 N N . TYR A 1 212 ? -21.849 -1.601 40.502 1.00 98.12 212 TYR A N 1
ATOM 1735 C CA . TYR A 1 212 ? -22.994 -2.197 41.206 1.00 98.12 212 TYR A CA 1
ATOM 1736 C C . TYR A 1 212 ? -22.982 -3.722 41.224 1.00 98.12 212 TYR A C 1
ATOM 1738 O O . TYR A 1 212 ? -23.426 -4.327 42.195 1.00 98.12 212 TYR A O 1
ATOM 1746 N N . LYS A 1 213 ? -22.410 -4.362 40.200 1.00 98.19 213 LYS A N 1
ATOM 1747 C CA . LYS A 1 213 ? -22.140 -5.803 40.225 1.00 98.19 213 LYS A CA 1
ATOM 1748 C C . LYS A 1 213 ? -21.208 -6.164 41.380 1.00 98.19 213 LYS A C 1
ATOM 1750 O O . LYS A 1 213 ? -21.466 -7.134 42.089 1.00 98.19 213 LYS A O 1
ATOM 1755 N N . LYS A 1 214 ? -20.136 -5.387 41.567 1.00 98.00 214 LYS A N 1
ATOM 1756 C CA . LYS A 1 214 ? -19.193 -5.578 42.670 1.00 98.00 214 LYS A CA 1
ATOM 1757 C C . LYS A 1 214 ? -19.873 -5.351 44.022 1.00 98.00 214 LYS A C 1
ATOM 1759 O O . LYS A 1 214 ? -19.801 -6.237 44.861 1.00 98.00 214 LYS A O 1
ATOM 1764 N N . GLU A 1 215 ? -20.584 -4.236 44.199 1.00 97.88 215 GLU A N 1
ATOM 1765 C CA . GLU A 1 215 ? -21.323 -3.935 45.439 1.00 97.88 215 GLU A CA 1
ATOM 1766 C C . GLU A 1 215 ? -22.332 -5.041 45.787 1.00 97.88 215 GLU A C 1
ATOM 1768 O O . GLU A 1 215 ? -22.405 -5.481 46.932 1.00 97.88 215 GLU A O 1
ATOM 1773 N N . TYR A 1 216 ? -23.050 -5.575 44.793 1.00 98.38 216 TYR A N 1
ATOM 1774 C CA . TYR A 1 216 ? -23.939 -6.717 44.995 1.00 98.38 216 TYR A CA 1
ATOM 1775 C C . TYR A 1 216 ? -23.183 -7.972 45.461 1.00 98.38 216 TYR A C 1
ATOM 1777 O O . TYR A 1 216 ? -23.599 -8.619 46.423 1.00 98.38 216 TYR A O 1
ATOM 1785 N N . PHE A 1 217 ? -22.057 -8.319 44.837 1.00 97.88 217 PHE A N 1
ATOM 1786 C CA . PHE A 1 217 ? -21.263 -9.484 45.246 1.00 97.88 217 PHE A CA 1
ATOM 1787 C C . PHE A 1 217 ? -20.630 -9.322 46.633 1.00 97.88 217 PHE A C 1
ATOM 1789 O O . PHE A 1 217 ? -20.638 -10.276 47.415 1.00 97.88 217 PHE A O 1
ATOM 1796 N N . ASP A 1 218 ? -20.159 -8.122 46.964 1.00 97.75 218 ASP A N 1
ATOM 1797 C CA . ASP A 1 218 ? -19.635 -7.798 48.290 1.00 97.75 218 ASP A CA 1
ATOM 1798 C C . ASP A 1 218 ? -20.754 -7.898 49.350 1.00 97.75 218 ASP A C 1
ATOM 1800 O O . ASP A 1 218 ? -20.572 -8.559 50.372 1.00 97.75 218 ASP A O 1
ATOM 1804 N N . SER A 1 219 ? -21.964 -7.398 49.059 1.00 97.38 219 SER A N 1
ATOM 1805 C CA . SER A 1 219 ? -23.120 -7.502 49.969 1.00 97.38 219 SER A CA 1
ATOM 1806 C C . SER A 1 219 ? -23.561 -8.949 50.249 1.00 97.38 219 SER A C 1
ATOM 1808 O O . SER A 1 219 ? -23.973 -9.268 51.368 1.00 97.38 219 SER A O 1
ATOM 1810 N N . ILE A 1 220 ? -23.427 -9.865 49.275 1.00 97.38 220 ILE A N 1
ATOM 1811 C CA . ILE A 1 220 ? -23.677 -11.303 49.484 1.00 97.38 220 ILE A CA 1
ATOM 1812 C C . ILE A 1 220 ? -22.660 -11.879 50.470 1.00 97.38 220 ILE A C 1
ATOM 1814 O O . ILE A 1 220 ? -23.023 -12.660 51.352 1.00 97.38 220 ILE A O 1
ATOM 1818 N N . LYS A 1 221 ? -21.381 -11.526 50.303 1.00 96.81 221 LYS A N 1
ATOM 1819 C CA . LYS A 1 221 ? -20.304 -12.000 51.174 1.00 96.81 221 LYS A CA 1
ATOM 1820 C C . LYS A 1 221 ? -20.511 -11.505 52.606 1.00 96.81 221 LYS A C 1
ATOM 1822 O O . LYS A 1 221 ? -20.440 -12.310 53.534 1.00 96.81 221 LYS A O 1
ATOM 1827 N N . ASP A 1 222 ? -20.833 -10.226 52.771 1.00 95.69 222 ASP A N 1
ATOM 1828 C CA . ASP A 1 222 ? -21.089 -9.617 54.078 1.00 95.69 222 ASP A CA 1
ATOM 1829 C C . ASP A 1 222 ? -22.325 -10.211 54.756 1.00 95.69 222 ASP A C 1
ATOM 1831 O O . ASP A 1 222 ? -22.290 -10.517 55.951 1.00 95.69 222 ASP A O 1
ATOM 1835 N N . THR A 1 223 ? -23.396 -10.453 53.991 1.00 95.44 223 THR A N 1
ATOM 1836 C CA . THR A 1 223 ? -24.606 -11.108 54.501 1.00 95.44 223 THR A CA 1
ATOM 1837 C C . THR A 1 223 ? -24.285 -12.505 55.017 1.00 95.44 223 THR A C 1
ATOM 1839 O O . THR A 1 223 ? -24.562 -12.781 56.184 1.00 95.44 223 THR A O 1
ATOM 1842 N N . LYS A 1 224 ? -23.598 -13.344 54.228 1.00 96.00 224 LYS A N 1
ATOM 1843 C CA . LYS A 1 224 ? -23.178 -14.690 54.660 1.00 96.00 224 LYS A CA 1
ATOM 1844 C C . LYS A 1 224 ? -22.316 -14.648 55.921 1.00 96.00 224 LYS A C 1
ATOM 1846 O O . LYS A 1 224 ? -22.602 -15.352 56.886 1.00 96.00 224 LYS A O 1
ATOM 1851 N N . GLN A 1 225 ? -21.312 -13.770 55.954 1.00 95.94 225 GLN A N 1
ATOM 1852 C CA . GLN A 1 225 ? -20.437 -13.616 57.116 1.00 95.94 225 GLN A CA 1
ATOM 1853 C C . GLN A 1 225 ? -21.217 -13.184 58.368 1.00 95.94 225 GLN A C 1
ATOM 1855 O O . GLN A 1 225 ? -20.950 -13.662 59.476 1.00 95.94 225 GLN A O 1
ATOM 1860 N N . SER A 1 226 ? -22.181 -12.272 58.213 1.00 93.38 226 SER A N 1
ATOM 1861 C CA . SER A 1 226 ? -23.024 -11.802 59.315 1.00 93.38 226 SER A CA 1
ATOM 1862 C C . SER A 1 226 ? -23.954 -12.902 59.839 1.00 93.38 226 SER A C 1
ATOM 1864 O O . SER A 1 226 ? -24.069 -13.060 61.055 1.00 93.38 226 SER A O 1
ATOM 1866 N N . GLU A 1 227 ? -24.544 -13.707 58.948 1.00 94.88 227 GLU A N 1
ATOM 1867 C CA . GLU A 1 227 ? -25.416 -14.834 59.292 1.00 94.88 227 GLU A CA 1
ATOM 1868 C C . GLU A 1 227 ? -24.650 -15.932 60.031 1.00 94.88 227 GLU A C 1
ATOM 1870 O O . GLU A 1 227 ? -25.105 -16.417 61.067 1.00 94.88 227 GLU A O 1
ATOM 1875 N N . GLU A 1 228 ? -23.458 -16.287 59.549 1.00 94.38 228 GLU A N 1
ATOM 1876 C CA . GLU A 1 228 ? -22.576 -17.250 60.212 1.00 94.38 228 GLU A CA 1
ATOM 1877 C C . GLU A 1 228 ? -22.180 -16.772 61.615 1.00 94.38 228 GLU A C 1
ATOM 1879 O O . GLU A 1 228 ? -22.261 -17.537 62.578 1.00 94.38 228 GLU A O 1
ATOM 1884 N N . THR A 1 229 ? -21.829 -15.490 61.758 1.00 92.69 229 THR A N 1
ATOM 1885 C CA . THR A 1 229 ? -21.468 -14.892 63.055 1.00 92.69 229 THR A CA 1
ATOM 1886 C C . THR A 1 229 ? -22.647 -14.912 64.031 1.00 92.69 229 THR A C 1
ATOM 1888 O O . THR A 1 229 ? -22.484 -15.284 65.195 1.00 92.69 229 THR A O 1
ATOM 1891 N N . ALA A 1 230 ? -23.846 -14.548 63.566 1.00 91.69 230 ALA A N 1
ATOM 1892 C CA . ALA A 1 230 ? -25.060 -14.583 64.377 1.00 91.69 230 ALA A CA 1
ATOM 1893 C C . ALA A 1 230 ? -25.408 -16.019 64.808 1.00 91.69 230 ALA A C 1
ATOM 1895 O O . ALA A 1 230 ? -25.683 -16.261 65.984 1.00 91.69 230 ALA A O 1
ATOM 1896 N N . LYS A 1 231 ? -25.298 -16.992 63.895 1.00 92.69 231 LYS A N 1
ATOM 1897 C CA . LYS A 1 231 ? -25.531 -18.416 64.177 1.00 92.69 231 LYS A CA 1
ATOM 1898 C C . LYS A 1 231 ? -24.551 -18.970 65.217 1.00 92.69 231 LYS A C 1
ATOM 1900 O O . LYS A 1 231 ? -24.970 -19.650 66.153 1.00 92.69 231 LYS A O 1
ATOM 1905 N N . MET A 1 232 ? -23.260 -18.641 65.112 1.00 90.94 232 MET A N 1
ATOM 1906 C CA . MET A 1 232 ? -22.261 -19.032 66.118 1.00 90.94 232 MET A CA 1
ATOM 1907 C C . MET A 1 232 ? -22.565 -18.415 67.493 1.00 90.94 232 MET A C 1
ATOM 1909 O O . MET A 1 232 ? -22.476 -19.105 68.512 1.00 90.94 232 MET A O 1
ATOM 1913 N N . ALA A 1 233 ? -22.977 -17.144 67.536 1.00 88.69 233 ALA A N 1
ATOM 1914 C CA . ALA A 1 233 ? -23.326 -16.448 68.775 1.00 88.69 233 ALA A CA 1
ATOM 1915 C C . ALA A 1 233 ? -24.583 -17.014 69.463 1.00 88.69 233 ALA A C 1
ATOM 1917 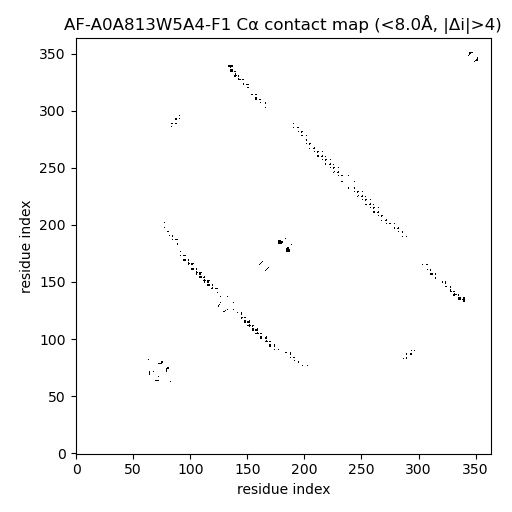O O . ALA A 1 233 ? -24.653 -17.018 70.695 1.00 88.69 233 ALA A O 1
ATOM 1918 N N . GLN A 1 234 ? -25.548 -17.542 68.699 1.00 86.88 234 GLN A N 1
ATOM 1919 C CA . GLN A 1 234 ? -26.713 -18.249 69.250 1.00 86.88 234 GLN A CA 1
ATOM 1920 C C . GLN A 1 234 ? -26.306 -19.532 69.993 1.00 86.88 234 GLN A C 1
ATOM 1922 O O . GLN A 1 234 ? -26.839 -19.814 71.065 1.00 86.88 234 GLN A O 1
ATOM 1927 N N . SER A 1 235 ? -25.317 -20.270 69.476 1.00 85.44 235 SER A N 1
ATOM 1928 C CA . SER A 1 235 ? -24.801 -21.501 70.102 1.00 85.44 235 SER A CA 1
ATOM 1929 C C . SER A 1 235 ? -23.791 -21.277 71.237 1.00 85.44 235 SER A C 1
ATOM 1931 O O . SER A 1 235 ? -23.415 -22.226 71.921 1.00 85.44 235 SER A O 1
ATOM 1933 N N . ASN A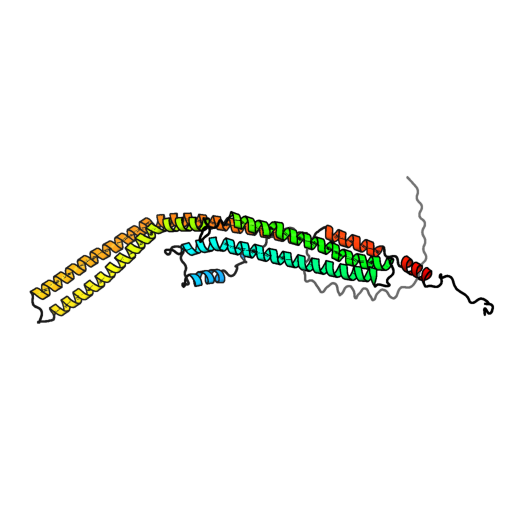 1 236 ? -23.340 -20.037 71.460 1.00 86.25 236 ASN A N 1
ATOM 1934 C CA . ASN A 1 236 ? -22.286 -19.725 72.422 1.00 86.25 236 ASN A CA 1
ATOM 1935 C C . ASN A 1 236 ? -22.857 -19.042 73.687 1.00 86.25 236 ASN A C 1
ATOM 1937 O O . ASN A 1 236 ? -23.388 -17.928 73.595 1.00 86.25 236 ASN A O 1
ATOM 1941 N N . PRO A 1 237 ? -22.733 -19.655 74.882 1.00 83.50 237 PRO A N 1
ATOM 1942 C CA . PRO A 1 237 ? -23.268 -19.105 76.131 1.00 83.50 237 PRO A CA 1
ATOM 1943 C C . PRO A 1 237 ? -22.552 -17.834 76.622 1.00 83.50 237 PRO A C 1
ATOM 1945 O O . PRO A 1 237 ? -23.053 -17.179 77.528 1.00 83.50 237 PRO A O 1
ATOM 1948 N N . LYS A 1 238 ? -21.414 -17.446 76.022 1.00 86.69 238 LYS A N 1
ATOM 1949 C CA . LYS A 1 238 ? -20.708 -16.192 76.349 1.00 86.69 238 LYS A CA 1
ATOM 1950 C C . LYS A 1 238 ? -21.414 -14.929 75.842 1.00 86.69 238 LYS A C 1
ATOM 1952 O O . LYS A 1 238 ? -21.075 -13.842 76.298 1.00 86.69 238 LYS A O 1
ATOM 1957 N N . TYR A 1 239 ? -22.348 -15.053 74.898 1.00 86.44 239 TYR A N 1
ATOM 1958 C CA . TYR A 1 239 ? -23.081 -13.910 74.351 1.00 86.44 239 TYR A CA 1
ATOM 1959 C C . TYR A 1 239 ? -24.347 -13.630 75.158 1.00 86.44 239 TYR A C 1
ATOM 1961 O O . TYR A 1 239 ? -25.161 -14.530 75.374 1.00 86.44 239 TYR A O 1
ATOM 1969 N N . THR A 1 240 ? -24.546 -12.371 75.551 1.00 90.00 240 THR A N 1
ATOM 1970 C CA . THR A 1 240 ? -25.781 -11.931 76.215 1.00 90.00 240 THR A CA 1
ATOM 1971 C C . THR A 1 240 ? -26.949 -11.847 75.229 1.00 90.00 240 THR A C 1
ATOM 1973 O O . THR A 1 240 ? -26.758 -11.778 74.011 1.00 90.00 240 THR A O 1
ATOM 1976 N N . LEU A 1 241 ? -28.179 -11.806 75.751 1.00 86.81 241 LEU A N 1
ATOM 1977 C CA . LEU A 1 241 ? -29.388 -11.648 74.933 1.00 86.81 241 LEU A CA 1
ATOM 1978 C C . LEU A 1 241 ? -29.334 -10.371 74.070 1.00 86.81 241 LEU A C 1
ATOM 1980 O O . LEU A 1 241 ? -29.678 -10.392 72.892 1.00 86.81 241 LEU A O 1
ATOM 1984 N N . GLU A 1 242 ? -28.830 -9.273 74.640 1.00 88.62 242 GLU A N 1
ATOM 1985 C CA . GLU A 1 242 ? -28.676 -7.991 73.946 1.00 88.62 242 GLU A CA 1
ATOM 1986 C C . GLU A 1 242 ? -27.620 -8.060 72.829 1.00 88.62 242 GLU A C 1
ATOM 1988 O O . GLU A 1 242 ? -27.822 -7.519 71.742 1.00 88.62 242 GLU A O 1
ATOM 1993 N N . GLN A 1 243 ? -26.504 -8.765 73.054 1.00 89.38 243 GLN A N 1
ATOM 1994 C CA . GLN A 1 243 ? -25.473 -8.960 72.030 1.00 89.38 243 GLN A CA 1
ATOM 1995 C C . GLN A 1 243 ? -25.982 -9.807 70.859 1.00 89.38 243 GLN A C 1
ATOM 1997 O O . GLN A 1 243 ? -25.668 -9.504 69.709 1.00 89.38 243 GLN A O 1
ATOM 2002 N N . ARG A 1 244 ? -26.792 -10.839 71.133 1.00 90.19 244 ARG A N 1
ATOM 2003 C CA . ARG A 1 244 ? -27.443 -11.649 70.091 1.00 90.19 244 ARG A CA 1
ATOM 2004 C C . ARG A 1 244 ? -28.436 -10.818 69.278 1.00 90.19 244 ARG A C 1
ATOM 2006 O O . ARG A 1 244 ? -28.355 -10.830 68.055 1.00 90.19 244 ARG A O 1
ATOM 2013 N N . SER A 1 245 ? -29.267 -10.017 69.947 1.00 90.88 245 SER A N 1
ATOM 2014 C CA . SER A 1 245 ? -30.201 -9.091 69.289 1.00 90.88 245 SER A CA 1
ATOM 2015 C C . SER A 1 245 ? -29.481 -8.104 68.353 1.00 90.88 245 SER A C 1
ATOM 2017 O O . SER A 1 245 ? -29.857 -7.957 67.191 1.00 90.88 245 SER A O 1
ATOM 2019 N N . LYS A 1 246 ? -28.355 -7.513 68.787 1.00 92.75 246 LYS A N 1
ATOM 2020 C CA . LYS A 1 246 ? -27.532 -6.627 67.933 1.00 92.75 246 LYS A CA 1
ATOM 2021 C C . LYS A 1 246 ? -26.947 -7.334 66.704 1.00 92.75 246 LYS A C 1
ATOM 2023 O O . LYS A 1 246 ? -26.817 -6.714 65.646 1.00 92.75 246 LYS A O 1
ATOM 2028 N N . LEU A 1 247 ? -26.564 -8.608 66.823 1.00 92.94 247 LEU A N 1
ATOM 2029 C CA . LEU A 1 247 ? -26.071 -9.397 65.689 1.00 92.94 247 LEU A CA 1
ATOM 2030 C C . LEU A 1 247 ? -27.195 -9.723 64.698 1.00 92.94 247 LEU A C 1
ATOM 2032 O O . LEU A 1 247 ? -26.977 -9.622 63.493 1.00 92.94 247 LEU A O 1
ATOM 2036 N N . GLU A 1 248 ? -28.396 -10.038 65.181 1.00 92.44 248 GLU A N 1
ATOM 2037 C CA . GLU A 1 248 ? -29.579 -10.254 64.337 1.00 92.44 248 GLU A CA 1
ATOM 2038 C C . GLU A 1 248 ? -30.006 -8.970 63.607 1.00 92.44 248 GLU A C 1
ATOM 2040 O O . GLU A 1 248 ? -30.289 -9.002 62.408 1.00 92.44 248 GLU A O 1
ATOM 2045 N N . GLU A 1 249 ? -29.949 -7.811 64.271 1.00 93.88 249 GLU A N 1
ATOM 2046 C CA . GLU A 1 249 ? -30.177 -6.510 63.630 1.00 93.88 249 GLU A CA 1
ATOM 2047 C C . GLU A 1 249 ? -29.123 -6.219 62.546 1.00 93.88 249 GLU A C 1
ATOM 2049 O O . GLU A 1 249 ? -29.445 -5.712 61.469 1.00 93.88 249 GLU A O 1
ATOM 2054 N N . LYS A 1 250 ? -27.855 -6.588 62.787 1.00 94.62 250 LYS A N 1
ATOM 2055 C CA . LYS A 1 250 ? -26.793 -6.483 61.776 1.00 94.62 250 LYS A CA 1
ATOM 2056 C C . LYS A 1 250 ? -27.082 -7.369 60.560 1.00 94.62 250 LYS A C 1
ATOM 2058 O O . LYS A 1 250 ? -26.938 -6.881 59.444 1.00 94.62 250 LYS A O 1
ATOM 2063 N N . VAL A 1 251 ? -27.523 -8.614 60.762 1.00 95.94 251 VAL A N 1
ATOM 2064 C CA . VAL A 1 251 ? -27.942 -9.509 59.667 1.00 95.94 251 VAL A CA 1
ATOM 2065 C C . VAL A 1 251 ? -29.077 -8.882 58.861 1.00 95.94 251 VAL A C 1
ATOM 2067 O O . VAL A 1 251 ? -29.021 -8.876 57.633 1.00 95.94 251 VAL A O 1
ATOM 2070 N N . LYS A 1 252 ? -30.085 -8.310 59.533 1.00 95.75 252 LYS A N 1
ATOM 2071 C CA . LYS A 1 252 ? -31.205 -7.638 58.862 1.00 95.75 252 LYS A CA 1
ATOM 2072 C C . LYS A 1 252 ? -30.724 -6.485 57.974 1.00 95.75 252 LYS A C 1
ATOM 2074 O O . LYS A 1 252 ? -31.091 -6.440 56.805 1.00 95.75 252 LYS A O 1
ATOM 2079 N N . ARG A 1 253 ? -29.843 -5.616 58.486 1.00 95.75 253 ARG A N 1
ATOM 2080 C CA . ARG A 1 253 ? -29.250 -4.519 57.697 1.00 95.75 253 ARG A CA 1
ATOM 2081 C C . ARG A 1 253 ? -28.448 -5.020 56.496 1.00 95.75 253 ARG A C 1
ATOM 2083 O O . ARG A 1 253 ? -28.566 -4.453 55.417 1.00 95.75 253 ARG A O 1
ATOM 2090 N N . CYS A 1 254 ? -27.654 -6.082 56.659 1.00 95.62 254 CYS A N 1
ATOM 2091 C CA . CYS A 1 254 ? -26.905 -6.670 55.544 1.00 95.62 254 CYS A CA 1
ATOM 2092 C C . CYS A 1 254 ? -27.840 -7.202 54.442 1.00 95.62 254 CYS A C 1
ATOM 2094 O O . CYS A 1 254 ? -27.562 -6.988 53.265 1.00 95.62 254 CYS A O 1
ATOM 2096 N N . LYS A 1 255 ? -28.980 -7.807 54.808 1.00 96.25 255 LYS A N 1
ATOM 2097 C CA . LYS A 1 255 ? -30.005 -8.255 53.846 1.00 96.25 255 LYS A CA 1
ATOM 2098 C C . LYS A 1 255 ? -30.681 -7.098 53.111 1.00 96.25 255 LYS A C 1
ATOM 2100 O O . LYS A 1 255 ? -30.832 -7.168 51.895 1.00 96.25 255 LYS A O 1
ATOM 2105 N N . GLU A 1 256 ? -31.046 -6.032 53.823 1.00 96.81 256 GLU A N 1
ATOM 2106 C CA . GLU A 1 256 ? -31.620 -4.822 53.214 1.00 96.81 256 GLU A CA 1
ATOM 2107 C C . GLU A 1 256 ? -30.640 -4.180 52.212 1.00 96.81 256 GLU A C 1
ATOM 2109 O O . GLU A 1 256 ? -31.030 -3.815 51.100 1.00 96.81 256 GLU A O 1
ATOM 2114 N N . GLU A 1 257 ? -29.350 -4.106 52.558 1.00 96.69 257 GLU A N 1
ATOM 2115 C CA . GLU A 1 257 ? -28.313 -3.606 51.647 1.00 96.69 257 GLU A CA 1
ATOM 2116 C C . GLU A 1 257 ? -28.103 -4.537 50.443 1.00 96.69 257 GLU A C 1
ATOM 2118 O O . GLU A 1 257 ? -27.960 -4.067 49.315 1.00 96.69 257 GLU A O 1
ATOM 2123 N N . GLN A 1 258 ? -28.159 -5.858 50.642 1.00 97.81 258 GLN A N 1
ATOM 2124 C CA . GLN A 1 258 ? -28.081 -6.830 49.549 1.00 97.81 258 GLN A CA 1
ATOM 2125 C C . GLN A 1 258 ? -29.228 -6.659 48.541 1.00 97.81 258 GLN A C 1
ATOM 2127 O O . GLN A 1 258 ? -28.997 -6.689 47.328 1.00 97.81 258 GLN A O 1
ATOM 2132 N N . GLU A 1 259 ? -30.462 -6.464 49.013 1.00 97.50 259 GLU A N 1
ATOM 2133 C CA . GLU A 1 259 ? -31.621 -6.200 48.151 1.00 97.50 259 GLU A CA 1
ATOM 2134 C C . GLU A 1 259 ? -31.477 -4.872 47.398 1.00 97.50 259 GLU A C 1
ATOM 2136 O O . GLU A 1 259 ? -31.738 -4.807 46.190 1.00 97.50 259 GLU A O 1
ATOM 2141 N N . ARG A 1 260 ? -30.993 -3.826 48.078 1.00 97.69 260 ARG A N 1
ATOM 2142 C CA . ARG A 1 260 ? -30.703 -2.523 47.470 1.00 97.69 260 ARG A CA 1
ATOM 2143 C C . ARG A 1 260 ? -29.646 -2.634 46.367 1.00 97.69 260 ARG A C 1
ATOM 2145 O O . ARG A 1 260 ? -29.876 -2.144 45.258 1.00 97.69 260 ARG A O 1
ATOM 2152 N N . ALA A 1 261 ? -28.520 -3.293 46.638 1.00 97.75 261 ALA A N 1
ATOM 2153 C CA . ALA A 1 261 ? -27.440 -3.488 45.673 1.00 97.75 261 ALA A CA 1
ATOM 2154 C C . ALA A 1 261 ? -27.897 -4.335 44.471 1.00 97.75 261 ALA A C 1
ATOM 2156 O O . ALA A 1 261 ? -27.602 -3.997 43.321 1.00 97.75 261 ALA A O 1
ATOM 2157 N N . LEU A 1 262 ? -28.697 -5.384 44.710 1.00 98.00 262 LEU A N 1
ATOM 2158 C CA . LEU A 1 262 ? -29.306 -6.187 43.647 1.00 98.00 262 LEU A CA 1
ATOM 2159 C C . LEU A 1 262 ? -30.217 -5.346 42.749 1.00 98.00 262 LEU A C 1
ATOM 2161 O O . LEU A 1 262 ? -30.173 -5.491 41.524 1.00 98.00 262 LEU A O 1
ATOM 2165 N N . LYS A 1 263 ? -31.038 -4.475 43.344 1.00 98.06 263 LYS A N 1
ATOM 2166 C CA . LYS A 1 263 ? -31.918 -3.577 42.595 1.00 98.06 263 LYS A CA 1
ATOM 2167 C C . LYS A 1 263 ? -31.111 -2.615 41.726 1.00 98.06 263 LYS A C 1
ATOM 2169 O O . LYS A 1 263 ? -31.376 -2.538 40.534 1.00 98.06 263 LYS A O 1
ATOM 2174 N N . LEU A 1 264 ? -30.087 -1.957 42.273 1.00 98.00 264 LEU A N 1
ATOM 2175 C CA . LEU A 1 264 ? -29.218 -1.052 41.504 1.00 98.00 264 LEU A CA 1
ATOM 2176 C C . LEU A 1 264 ? -28.512 -1.762 40.339 1.00 98.00 264 LEU A C 1
ATOM 2178 O O . LEU A 1 264 ? -28.442 -1.219 39.232 1.00 98.00 264 LEU A O 1
ATOM 2182 N N . TYR A 1 265 ? -28.025 -2.987 40.562 1.00 98.44 265 TYR A N 1
ATOM 2183 C CA . TYR A 1 265 ? -27.402 -3.798 39.517 1.00 98.44 265 TYR A CA 1
ATOM 2184 C C . TYR A 1 265 ? -28.394 -4.151 38.396 1.00 98.44 265 TYR A C 1
ATOM 2186 O O . TYR A 1 265 ? -28.089 -3.940 37.221 1.00 98.44 265 TYR A O 1
ATOM 2194 N N . LYS A 1 266 ? -29.600 -4.623 38.742 1.00 98.31 266 LYS A N 1
ATOM 2195 C CA . LYS A 1 266 ? -30.660 -4.953 37.771 1.00 98.31 266 LYS A CA 1
ATOM 2196 C C . LYS A 1 266 ? -31.177 -3.729 37.016 1.00 98.31 266 LYS A C 1
ATOM 2198 O O . LYS A 1 266 ? -31.297 -3.791 35.797 1.00 98.31 266 LYS A O 1
ATOM 2203 N N . ASP A 1 267 ? -31.425 -2.622 37.711 1.00 98.25 267 ASP A N 1
ATOM 2204 C CA . ASP A 1 267 ? -31.888 -1.372 37.100 1.00 98.25 267 ASP A CA 1
ATOM 2205 C C . ASP A 1 267 ? -30.858 -0.859 36.075 1.00 98.25 267 ASP A C 1
ATOM 2207 O O . ASP A 1 267 ? -31.220 -0.420 34.985 1.00 98.25 267 ASP A O 1
ATOM 2211 N N . THR A 1 268 ? -29.560 -1.000 36.372 1.00 97.75 268 THR A N 1
ATOM 2212 C CA . THR A 1 268 ? -28.482 -0.612 35.445 1.00 97.75 268 THR A CA 1
ATOM 2213 C C . THR A 1 268 ? -28.367 -1.553 34.241 1.00 97.75 268 THR A C 1
ATOM 2215 O O . THR A 1 268 ? -28.055 -1.094 33.144 1.00 97.75 268 THR A O 1
ATOM 2218 N N . LEU A 1 269 ? -28.642 -2.856 34.398 1.00 97.94 269 LEU A N 1
ATOM 2219 C CA . LEU A 1 269 ? -28.728 -3.781 33.257 1.00 97.94 269 LEU A CA 1
ATOM 2220 C C . LEU A 1 269 ? -29.855 -3.388 32.295 1.00 97.94 269 LEU A C 1
ATOM 2222 O O . LEU A 1 269 ? -29.652 -3.415 31.085 1.00 97.94 269 LEU A O 1
ATOM 2226 N N . ILE A 1 270 ? -31.014 -2.991 32.826 1.00 98.06 270 ILE A N 1
ATOM 2227 C CA . ILE A 1 270 ? -32.146 -2.514 32.019 1.00 98.06 270 ILE A CA 1
ATOM 2228 C C . ILE A 1 270 ? -31.775 -1.210 31.302 1.00 98.06 270 ILE A C 1
ATOM 2230 O O . ILE A 1 270 ? -32.016 -1.075 30.106 1.00 98.06 270 ILE A O 1
ATOM 2234 N N . GLU A 1 271 ? -31.145 -0.263 32.006 1.00 97.69 271 GLU A N 1
ATOM 2235 C CA . GLU A 1 271 ? -30.663 0.995 31.418 1.00 97.69 271 GLU A CA 1
ATOM 2236 C C . GLU A 1 271 ? -29.686 0.748 30.254 1.00 97.69 271 GLU A C 1
ATOM 2238 O O . GLU A 1 271 ? -29.802 1.375 29.198 1.00 97.69 271 GLU A O 1
ATOM 2243 N N . LEU A 1 272 ? -28.759 -0.203 30.414 1.00 97.38 272 LEU A N 1
ATOM 2244 C CA . LEU A 1 272 ? -27.841 -0.623 29.354 1.00 97.38 272 LEU A CA 1
ATOM 2245 C C . LEU A 1 272 ? -28.573 -1.215 28.152 1.00 97.38 272 LEU A C 1
ATOM 2247 O O . LEU A 1 272 ? -28.276 -0.830 27.022 1.00 97.38 272 LEU A O 1
ATOM 2251 N N . ASP A 1 273 ? -29.516 -2.128 28.378 1.00 97.56 273 ASP A N 1
ATOM 2252 C CA . ASP A 1 273 ? -30.255 -2.781 27.296 1.00 97.56 273 ASP A CA 1
ATOM 2253 C C . ASP A 1 273 ? -31.083 -1.770 26.486 1.00 97.56 273 ASP A C 1
ATOM 2255 O O . ASP A 1 273 ? -31.061 -1.781 25.256 1.00 97.56 273 ASP A O 1
ATOM 2259 N N . LEU A 1 274 ? -31.697 -0.793 27.164 1.00 98.12 274 LE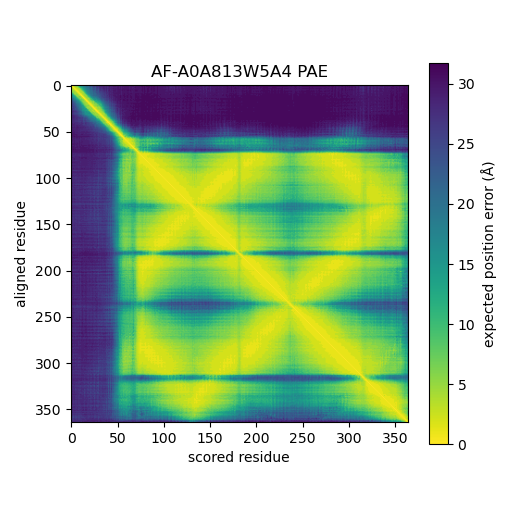U A N 1
ATOM 2260 C CA . LEU A 1 274 ? -32.414 0.313 26.524 1.00 98.12 274 LEU A CA 1
ATOM 2261 C C . LEU A 1 274 ? -31.487 1.252 25.734 1.00 98.12 274 LEU A C 1
ATOM 2263 O O . LEU A 1 274 ? -31.886 1.786 24.697 1.00 98.12 274 LEU A O 1
ATOM 2267 N N . TYR A 1 275 ? -30.253 1.473 26.196 1.00 97.50 275 TYR A N 1
ATOM 2268 C CA . TYR A 1 275 ? -29.288 2.327 25.495 1.00 97.50 275 TYR A CA 1
ATOM 2269 C C . TYR A 1 275 ? -28.579 1.611 24.334 1.00 97.50 275 TYR A C 1
ATOM 2271 O O . TYR A 1 275 ? -28.135 2.261 23.381 1.00 97.50 275 TYR A O 1
ATOM 2279 N N . LYS A 1 276 ? -28.473 0.279 24.386 1.00 97.81 276 LYS A N 1
ATOM 2280 C CA . LYS A 1 276 ? -27.696 -0.544 23.449 1.00 97.81 276 LYS A CA 1
ATOM 2281 C C . LYS A 1 276 ? -27.995 -0.261 21.968 1.00 97.81 276 LYS A C 1
ATOM 2283 O O . LYS A 1 276 ? -27.026 -0.055 21.235 1.00 97.81 276 LYS A O 1
ATOM 2288 N N . PRO A 1 277 ? -29.256 -0.152 21.495 1.00 98.38 277 PRO A N 1
ATOM 2289 C CA . PRO A 1 277 ? -29.531 0.162 20.089 1.00 98.38 277 PRO A CA 1
ATOM 2290 C C . PRO A 1 277 ? -28.932 1.502 19.646 1.00 98.38 277 PRO A C 1
ATOM 2292 O O . PRO A 1 277 ? -28.411 1.619 18.539 1.00 98.38 277 PRO A O 1
ATOM 2295 N N . ARG A 1 278 ? -28.945 2.511 20.529 1.00 97.38 278 ARG A N 1
ATOM 2296 C CA . ARG A 1 278 ? -28.367 3.831 20.249 1.00 97.38 278 ARG A CA 1
ATOM 2297 C C . ARG A 1 278 ? -26.844 3.781 20.185 1.00 97.38 278 ARG A C 1
ATOM 2299 O O . ARG A 1 278 ? -26.260 4.454 19.339 1.00 97.38 278 ARG A O 1
ATOM 2306 N N . HIS A 1 279 ? -26.206 3.015 21.069 1.00 97.75 279 HIS A N 1
ATOM 2307 C CA . HIS A 1 279 ? -24.760 2.800 21.018 1.00 97.75 279 HIS A CA 1
ATOM 2308 C C . HIS A 1 279 ? -24.351 2.108 19.710 1.00 97.75 279 HIS A C 1
ATOM 2310 O O . HIS A 1 279 ? -23.478 2.617 19.010 1.00 97.75 279 HIS A O 1
ATOM 2316 N N . ILE A 1 280 ? -25.044 1.022 19.343 1.00 98.19 280 ILE A N 1
ATOM 2317 C CA . ILE A 1 280 ? -24.809 0.293 18.088 1.00 98.19 280 ILE A CA 1
ATOM 2318 C C . ILE A 1 280 ? -24.930 1.234 16.889 1.00 98.19 280 ILE A C 1
ATOM 2320 O O . ILE A 1 280 ? -24.012 1.288 16.075 1.00 98.19 280 ILE A O 1
ATOM 2324 N N . ALA A 1 281 ? -26.014 2.010 16.801 1.00 98.31 281 ALA A N 1
ATOM 2325 C CA . ALA A 1 281 ? -26.233 2.930 15.687 1.00 98.31 281 ALA A CA 1
ATOM 2326 C C . ALA A 1 281 ? -25.097 3.957 15.543 1.00 98.31 281 ALA A C 1
ATOM 2328 O O . ALA A 1 281 ? -24.548 4.109 14.456 1.00 98.31 281 ALA A O 1
ATOM 2329 N N . LYS A 1 282 ? -24.691 4.607 16.643 1.00 98.38 282 LYS A N 1
ATOM 2330 C CA . LYS A 1 282 ? -23.615 5.610 16.624 1.00 98.38 282 LYS A CA 1
ATOM 2331 C C . LYS A 1 282 ? -22.256 5.023 16.245 1.00 98.38 282 LYS A C 1
ATOM 2333 O O . LYS A 1 282 ? -21.558 5.599 15.424 1.00 98.38 282 LYS A O 1
ATOM 2338 N N . MET A 1 283 ? -21.871 3.891 16.838 1.00 98.44 283 MET A N 1
ATOM 2339 C CA . MET A 1 283 ? -20.592 3.246 16.512 1.00 98.44 283 MET A CA 1
ATOM 2340 C C . MET A 1 283 ? -20.567 2.757 15.061 1.00 98.44 283 MET A C 1
ATOM 2342 O O . MET A 1 283 ? -19.547 2.895 14.391 1.00 98.44 283 MET A O 1
ATOM 2346 N N . THR A 1 284 ? -21.694 2.229 14.569 1.00 98.44 284 THR A N 1
ATOM 2347 C CA . THR A 1 284 ? -21.838 1.784 13.175 1.00 98.44 284 THR A CA 1
ATOM 2348 C C . THR A 1 284 ? -21.696 2.957 12.210 1.00 98.44 284 THR A C 1
ATOM 2350 O O . THR A 1 284 ? -20.979 2.840 11.226 1.00 98.44 284 THR A O 1
ATOM 2353 N N . GLU A 1 285 ? -22.305 4.108 12.505 1.00 98.50 285 GLU A N 1
ATOM 2354 C CA . GLU A 1 285 ? -22.191 5.310 11.669 1.00 98.50 285 GLU A CA 1
ATOM 2355 C C . GLU A 1 285 ? -20.728 5.732 11.462 1.00 98.50 285 GLU A C 1
ATOM 2357 O O . GLU A 1 285 ? -20.301 5.962 10.331 1.00 98.50 285 GLU A O 1
ATOM 2362 N N . VAL A 1 286 ? -19.941 5.788 12.541 1.00 98.62 286 VAL A N 1
ATOM 2363 C CA . VAL A 1 286 ? -18.515 6.137 12.452 1.00 98.62 286 VAL A CA 1
ATOM 2364 C C . VAL A 1 286 ? -17.735 5.036 11.728 1.00 98.62 286 VAL A C 1
ATOM 2366 O O . VAL A 1 286 ? -16.907 5.329 10.865 1.00 98.62 286 VAL A O 1
ATOM 2369 N N . PHE A 1 287 ? -18.031 3.762 12.005 1.00 98.50 287 PHE A N 1
ATOM 2370 C CA . PHE A 1 287 ? -17.400 2.630 11.325 1.00 98.50 287 PHE A CA 1
ATOM 2371 C C . PHE A 1 287 ? -17.615 2.666 9.807 1.00 98.50 287 PHE A C 1
ATOM 2373 O O . PHE A 1 287 ? -16.647 2.526 9.059 1.00 98.50 287 PHE A O 1
ATOM 2380 N N . GLU A 1 288 ? -18.826 2.948 9.329 1.00 98.56 288 GLU A N 1
ATOM 2381 C CA . GLU A 1 288 ? -19.110 3.066 7.894 1.00 98.56 288 GLU A CA 1
ATOM 2382 C C . GLU A 1 288 ? -18.305 4.193 7.226 1.00 98.56 288 GLU A C 1
ATOM 2384 O O . GLU A 1 288 ? -17.824 4.035 6.103 1.00 98.56 288 GLU A O 1
ATOM 2389 N N . LYS A 1 289 ? -18.040 5.308 7.924 1.00 98.38 289 LYS A N 1
ATOM 2390 C CA . LYS A 1 289 ? -17.129 6.350 7.407 1.00 98.38 289 LYS A CA 1
ATOM 2391 C C . LYS A 1 289 ? -15.712 5.810 7.201 1.00 98.38 289 LYS A C 1
ATOM 2393 O O . LYS A 1 289 ? -15.100 6.077 6.167 1.00 98.38 289 LYS A O 1
ATOM 2398 N N . THR A 1 290 ? -15.205 5.004 8.136 1.00 97.69 290 THR A N 1
ATOM 2399 C CA . THR A 1 290 ? -13.883 4.364 7.992 1.00 97.69 290 THR A CA 1
ATOM 2400 C C . THR A 1 290 ? -13.856 3.289 6.900 1.00 97.69 290 THR A C 1
ATOM 2402 O O . THR A 1 290 ? -12.823 3.082 6.263 1.00 97.69 290 THR A O 1
ATOM 2405 N N . GLN A 1 291 ? -14.981 2.606 6.660 1.00 98.19 291 GLN A N 1
ATOM 2406 C CA . GLN A 1 291 ? -15.131 1.648 5.565 1.00 98.19 291 GLN A CA 1
ATOM 2407 C C . GLN A 1 291 ? -15.092 2.359 4.214 1.00 98.19 291 GLN A C 1
ATOM 2409 O O . GLN A 1 291 ? -14.364 1.922 3.326 1.00 98.19 291 GLN A O 1
ATOM 2414 N N . ASN A 1 292 ? -15.799 3.482 4.079 1.00 97.88 292 ASN A N 1
ATOM 2415 C CA . ASN A 1 292 ? -15.768 4.306 2.871 1.00 97.88 292 ASN A CA 1
ATOM 2416 C C . ASN A 1 292 ? -14.362 4.861 2.603 1.00 97.88 292 ASN A C 1
ATOM 2418 O O . ASN A 1 292 ? -13.873 4.783 1.477 1.00 97.88 292 ASN A O 1
ATOM 2422 N N . PHE A 1 293 ? -13.674 5.342 3.644 1.00 96.94 293 PHE A N 1
ATOM 2423 C CA . PHE A 1 293 ? -12.287 5.802 3.535 1.00 96.94 293 PHE A CA 1
ATOM 2424 C C . PHE A 1 293 ? -11.351 4.702 3.000 1.00 96.94 293 PHE A C 1
ATOM 2426 O O . PHE A 1 293 ? -10.561 4.936 2.084 1.00 96.94 293 PHE A O 1
ATOM 2433 N N . GLU A 1 294 ? -11.478 3.476 3.514 1.00 97.69 294 GLU A N 1
ATOM 2434 C CA . GLU A 1 294 ? -10.687 2.335 3.039 1.00 97.69 294 GLU A CA 1
ATOM 2435 C C . GLU A 1 294 ? -11.100 1.873 1.631 1.00 97.69 294 GLU A C 1
ATOM 2437 O O . GLU A 1 294 ? -10.250 1.517 0.812 1.00 97.69 294 GLU A O 1
ATOM 2442 N N . GLN A 1 295 ? -12.392 1.919 1.301 1.00 97.81 295 GLN A N 1
ATOM 2443 C CA . GLN A 1 295 ? -12.893 1.564 -0.025 1.00 97.81 295 GLN A CA 1
ATOM 2444 C C . GLN A 1 295 ? -12.279 2.453 -1.114 1.00 97.81 295 GLN A C 1
ATOM 2446 O O . GLN A 1 295 ? -11.872 1.949 -2.163 1.00 97.81 295 GLN A O 1
ATOM 2451 N N . GLU A 1 296 ? -12.161 3.758 -0.870 1.00 97.81 296 GLU A N 1
ATOM 2452 C CA . GLU A 1 296 ? -11.505 4.678 -1.800 1.00 97.81 296 GLU A CA 1
ATOM 2453 C C . GLU A 1 296 ? -10.040 4.304 -2.048 1.00 97.81 296 GLU A C 1
ATOM 2455 O O . GLU A 1 296 ? -9.593 4.316 -3.199 1.00 97.81 296 GLU A O 1
ATOM 2460 N N . ARG A 1 297 ? -9.304 3.914 -0.997 1.00 97.81 297 ARG A N 1
ATOM 2461 C CA . ARG A 1 297 ? -7.918 3.435 -1.113 1.00 97.81 297 ARG A CA 1
ATOM 2462 C C . ARG A 1 297 ? -7.836 2.177 -1.971 1.00 97.81 297 ARG A C 1
ATOM 2464 O O . ARG A 1 297 ? -7.021 2.116 -2.891 1.00 97.81 297 ARG A O 1
ATOM 2471 N N . ILE A 1 298 ? -8.698 1.196 -1.710 1.00 98.06 298 ILE A N 1
ATOM 2472 C CA . ILE A 1 298 ? -8.739 -0.066 -2.462 1.00 98.06 298 ILE A CA 1
ATOM 2473 C C . ILE A 1 298 ? -9.058 0.194 -3.940 1.00 98.06 298 ILE A C 1
ATOM 2475 O O . ILE A 1 298 ? -8.400 -0.355 -4.826 1.00 98.06 298 ILE A O 1
ATOM 2479 N N . LEU A 1 299 ? -10.036 1.057 -4.233 1.00 98.25 299 LEU A N 1
ATOM 2480 C CA . LEU A 1 299 ? -10.391 1.423 -5.607 1.00 98.25 299 LEU A CA 1
ATOM 2481 C C . LEU A 1 299 ? -9.264 2.184 -6.310 1.00 98.25 299 LEU A C 1
ATOM 2483 O O . LEU A 1 299 ? -9.009 1.937 -7.492 1.00 98.25 299 LEU A O 1
ATOM 2487 N N . PHE A 1 300 ? -8.576 3.078 -5.598 1.00 98.38 300 PHE A N 1
ATOM 2488 C CA . PHE A 1 300 ? -7.391 3.759 -6.107 1.00 98.38 300 PHE A CA 1
ATOM 2489 C C . PHE A 1 300 ? -6.292 2.749 -6.465 1.00 98.38 300 PHE A C 1
ATOM 2491 O O . PHE A 1 300 ? -5.817 2.754 -7.599 1.00 98.38 300 PHE A O 1
ATOM 2498 N N . PHE A 1 301 ? -5.966 1.818 -5.563 1.00 98.12 301 PHE A N 1
ATOM 2499 C CA . PHE A 1 301 ? -4.959 0.779 -5.810 1.00 98.12 301 PHE A CA 1
ATOM 2500 C C . PHE A 1 301 ? -5.331 -0.107 -6.991 1.00 98.12 301 PHE A C 1
ATOM 2502 O O . PHE A 1 301 ? -4.508 -0.311 -7.875 1.00 98.12 301 PHE A O 1
ATOM 2509 N N . LYS A 1 302 ? -6.585 -0.563 -7.078 1.00 98.12 302 LYS A N 1
ATOM 2510 C CA . LYS A 1 302 ? -7.063 -1.374 -8.207 1.00 98.12 302 LYS A CA 1
ATOM 2511 C C . LYS A 1 302 ? -6.845 -0.678 -9.556 1.00 98.12 302 LYS A C 1
ATOM 2513 O O . LYS A 1 302 ? -6.409 -1.315 -10.517 1.00 98.12 302 LYS A O 1
ATOM 2518 N N . ARG A 1 303 ? -7.142 0.624 -9.637 1.00 97.75 303 ARG A N 1
ATOM 2519 C CA . ARG A 1 303 ? -6.909 1.422 -10.853 1.00 97.75 303 ARG A CA 1
ATOM 2520 C C . ARG A 1 303 ? -5.419 1.530 -11.161 1.00 97.75 303 ARG A C 1
ATOM 2522 O O . ARG A 1 303 ? -5.032 1.326 -12.305 1.00 97.75 303 ARG A O 1
ATOM 2529 N N . THR A 1 304 ? -4.595 1.783 -10.148 1.00 97.50 304 THR A N 1
ATOM 2530 C CA . THR A 1 304 ? -3.138 1.852 -10.305 1.00 97.50 304 THR A CA 1
ATOM 2531 C C . THR A 1 304 ? -2.544 0.517 -10.751 1.00 97.50 304 THR A C 1
ATOM 2533 O O . THR A 1 304 ? -1.701 0.508 -11.635 1.00 97.50 304 THR A O 1
ATOM 2536 N N . PHE A 1 305 ? -3.019 -0.617 -10.228 1.00 97.50 305 PHE A N 1
ATOM 2537 C CA . PHE A 1 305 ? -2.576 -1.943 -10.671 1.00 97.50 305 PHE A CA 1
ATOM 2538 C C . PHE A 1 305 ? -2.877 -2.187 -12.147 1.00 97.50 305 PHE A C 1
ATOM 2540 O O . PHE A 1 305 ? -2.031 -2.720 -12.859 1.00 97.50 305 PHE A O 1
ATOM 2547 N N . SER A 1 306 ? -4.057 -1.768 -12.606 1.00 96.75 306 SER A N 1
ATOM 2548 C CA . SER A 1 306 ? -4.446 -1.891 -14.015 1.00 96.75 306 SER A CA 1
ATOM 2549 C C . SER A 1 306 ? -3.566 -1.006 -14.905 1.00 96.75 306 SER A C 1
ATOM 2551 O O . SER A 1 306 ? -3.045 -1.475 -15.907 1.00 96.75 306 SER A O 1
ATOM 2553 N N . GLU A 1 307 ? -3.318 0.241 -14.488 1.00 95.56 307 GLU A N 1
ATOM 2554 C CA . GLU A 1 307 ? -2.413 1.165 -15.187 1.00 95.56 307 GLU A CA 1
ATOM 2555 C C . GLU A 1 307 ? -0.975 0.626 -15.249 1.00 95.56 307 GLU A C 1
ATOM 2557 O O . GLU A 1 307 ? -0.334 0.684 -16.295 1.00 95.56 307 GLU A O 1
ATOM 2562 N N . CYS A 1 308 ? -0.464 0.053 -14.155 1.00 95.19 308 CYS A N 1
ATOM 2563 C CA . CYS A 1 308 ? 0.830 -0.621 -14.158 1.00 95.19 308 CYS A CA 1
ATOM 2564 C C . CYS A 1 308 ? 0.834 -1.796 -15.135 1.00 95.19 308 CYS A C 1
ATOM 2566 O O . CYS A 1 308 ? 1.743 -1.891 -15.948 1.00 95.19 308 CYS A O 1
ATOM 2568 N N . GLN A 1 309 ? -0.166 -2.677 -15.083 1.00 94.88 309 GLN A N 1
ATOM 2569 C CA . GLN A 1 309 ? -0.242 -3.829 -15.978 1.00 94.88 309 GLN A CA 1
ATOM 2570 C C . GLN A 1 309 ? -0.246 -3.405 -17.455 1.00 94.88 309 GLN A C 1
ATOM 2572 O O . GLN A 1 309 ? 0.490 -3.999 -18.239 1.00 94.88 309 GLN A O 1
ATOM 2577 N N . GLU A 1 310 ? -0.985 -2.355 -17.812 1.00 92.69 310 GLU A N 1
ATOM 2578 C CA . GLU A 1 310 ? -1.015 -1.796 -19.168 1.00 92.69 310 GLU A CA 1
ATOM 2579 C C . GLU A 1 310 ? 0.362 -1.270 -19.604 1.00 92.69 310 GLU A C 1
ATOM 2581 O O . GLU A 1 310 ? 0.849 -1.631 -20.674 1.00 92.69 310 GLU A O 1
ATOM 2586 N N . ILE A 1 311 ? 1.039 -0.479 -18.758 1.00 92.56 311 ILE A N 1
ATOM 2587 C CA . ILE A 1 311 ? 2.393 0.034 -19.042 1.00 92.56 311 ILE A CA 1
ATOM 2588 C C . ILE A 1 311 ? 3.366 -1.121 -19.308 1.00 92.56 311 ILE A C 1
ATOM 2590 O O . ILE A 1 311 ? 4.182 -1.050 -20.224 1.00 92.56 311 ILE A O 1
ATOM 2594 N N . LEU A 1 312 ? 3.265 -2.193 -18.522 1.00 90.25 312 LEU A N 1
ATOM 2595 C CA . LEU A 1 312 ? 4.130 -3.361 -18.653 1.00 90.25 312 LEU A CA 1
ATOM 2596 C C . LEU A 1 312 ? 3.792 -4.225 -19.868 1.00 90.25 312 LEU A C 1
ATOM 2598 O O . LEU A 1 312 ? 4.688 -4.815 -20.459 1.00 90.25 312 LEU A O 1
ATOM 2602 N N . GLN A 1 313 ? 2.521 -4.307 -20.252 1.00 86.31 313 GLN A N 1
ATOM 2603 C CA . GLN A 1 313 ? 2.101 -5.041 -21.441 1.00 86.31 313 GLN A CA 1
ATOM 2604 C C . GLN A 1 313 ? 2.496 -4.312 -22.726 1.00 86.31 313 GLN A C 1
ATOM 2606 O O . GLN A 1 313 ? 2.985 -4.951 -23.655 1.00 86.31 313 GLN A O 1
ATOM 2611 N N . ASN A 1 314 ? 2.328 -2.988 -22.769 1.00 74.44 314 ASN A N 1
ATOM 2612 C CA . ASN A 1 314 ? 2.659 -2.165 -23.935 1.00 74.44 314 ASN A CA 1
ATOM 2613 C C . ASN A 1 314 ? 4.150 -2.217 -24.295 1.00 74.44 314 ASN A C 1
ATOM 2615 O O . ASN A 1 314 ? 4.519 -1.869 -25.409 1.00 74.44 314 ASN A O 1
ATOM 2619 N N . HIS A 1 315 ? 5.008 -2.686 -23.387 1.00 69.00 315 HIS A N 1
ATOM 2620 C CA . HIS A 1 315 ? 6.401 -3.011 -23.685 1.00 69.00 315 HIS A CA 1
ATOM 2621 C C . HIS A 1 315 ? 6.546 -4.194 -24.652 1.00 69.00 315 HIS A C 1
ATOM 2623 O O . HIS A 1 315 ? 7.357 -4.131 -25.566 1.00 69.00 315 HIS A O 1
ATOM 2629 N N . HIS A 1 316 ? 5.735 -5.241 -24.501 1.00 63.56 316 HIS A N 1
ATOM 2630 C CA . HIS A 1 316 ? 5.855 -6.473 -25.286 1.00 63.56 316 HIS A CA 1
ATOM 2631 C C . HIS A 1 316 ? 5.186 -6.414 -26.664 1.00 63.56 316 HIS A C 1
ATOM 2633 O O . HIS A 1 316 ? 5.464 -7.263 -27.503 1.00 63.56 316 HIS A O 1
ATOM 2639 N N . VAL A 1 317 ? 4.293 -5.447 -26.880 1.00 65.69 317 VAL A N 1
ATOM 2640 C CA . VAL A 1 317 ? 3.506 -5.282 -28.119 1.00 65.69 317 VAL A CA 1
ATOM 2641 C C . VAL A 1 317 ? 3.777 -3.907 -28.745 1.00 65.69 317 VAL A C 1
ATOM 2643 O O . VAL A 1 317 ? 2.933 -3.338 -29.428 1.00 65.69 317 VAL A O 1
ATOM 2646 N N . ASN A 1 318 ? 4.931 -3.311 -28.435 1.00 72.44 318 ASN A N 1
ATOM 2647 C CA . ASN A 1 318 ? 5.275 -1.988 -28.932 1.00 72.44 318 ASN A CA 1
ATOM 2648 C C . ASN A 1 318 ? 5.657 -2.082 -30.413 1.00 72.44 318 ASN A C 1
ATOM 2650 O O . ASN A 1 318 ? 6.673 -2.697 -30.723 1.00 72.44 318 ASN A O 1
ATOM 2654 N N . GLU A 1 319 ? 4.916 -1.411 -31.296 1.00 75.50 319 GLU A N 1
ATOM 2655 C CA . GLU A 1 319 ? 5.250 -1.297 -32.728 1.00 75.50 319 GLU A CA 1
ATOM 2656 C C . GLU A 1 319 ? 6.693 -0.800 -32.939 1.00 75.50 319 GLU A C 1
ATOM 2658 O O . GLU A 1 319 ? 7.370 -1.224 -33.869 1.00 75.50 319 GLU A O 1
ATOM 2663 N N . ARG A 1 320 ? 7.228 0.003 -32.004 1.00 80.19 320 ARG A N 1
ATOM 2664 C CA . ARG A 1 320 ? 8.634 0.432 -32.035 1.00 80.19 320 ARG A CA 1
ATOM 2665 C C . ARG A 1 320 ? 9.622 -0.727 -31.948 1.00 80.19 320 ARG A C 1
ATOM 2667 O O . ARG A 1 320 ? 10.704 -0.619 -32.506 1.00 80.19 320 ARG A O 1
ATOM 2674 N N . PHE A 1 321 ? 9.312 -1.802 -31.219 1.00 84.56 321 PHE A N 1
ATOM 2675 C CA . PHE A 1 321 ? 10.195 -2.970 -31.197 1.00 84.56 321 PHE A CA 1
ATOM 2676 C C . PHE A 1 321 ? 10.213 -3.649 -32.561 1.00 84.56 321 PHE A C 1
ATOM 2678 O O . PHE A 1 321 ? 11.300 -3.926 -33.060 1.00 84.56 321 PHE A O 1
ATOM 2685 N N . ASP A 1 322 ? 9.049 -3.852 -33.178 1.00 88.81 322 ASP A N 1
ATOM 2686 C CA . ASP A 1 322 ? 8.962 -4.451 -34.511 1.00 88.81 322 ASP A CA 1
ATOM 2687 C C . ASP A 1 322 ? 9.762 -3.627 -35.532 1.00 88.81 322 ASP A C 1
ATOM 2689 O O . ASP A 1 322 ? 10.617 -4.178 -36.223 1.00 88.81 322 ASP A O 1
ATOM 2693 N N . GLU A 1 323 ? 9.612 -2.298 -35.524 1.00 91.25 323 GLU A N 1
ATOM 2694 C CA . GLU A 1 323 ? 10.397 -1.383 -36.367 1.00 91.25 323 GLU A CA 1
ATOM 2695 C C . GLU A 1 323 ? 11.916 -1.515 -36.140 1.00 91.25 323 GLU A C 1
ATOM 2697 O O . GLU A 1 323 ? 12.681 -1.578 -37.105 1.00 91.25 323 GLU A O 1
ATOM 2702 N N . ILE A 1 324 ? 12.371 -1.608 -34.880 1.00 93.19 324 ILE A N 1
ATOM 2703 C CA . ILE A 1 324 ? 13.797 -1.781 -34.539 1.00 93.19 324 ILE A CA 1
ATOM 2704 C C . ILE A 1 324 ? 14.353 -3.073 -35.151 1.00 93.19 324 ILE A C 1
ATOM 2706 O O . ILE A 1 324 ? 15.451 -3.074 -35.715 1.00 93.19 324 ILE A O 1
ATOM 2710 N N . PHE A 1 325 ? 13.621 -4.183 -35.026 1.00 93.25 325 PHE A N 1
ATOM 2711 C CA . PHE A 1 325 ? 14.070 -5.473 -35.550 1.00 93.25 325 PHE A CA 1
ATOM 2712 C C . PHE A 1 325 ? 13.989 -5.533 -37.079 1.00 93.25 325 PHE A C 1
ATOM 2714 O O . PHE A 1 325 ? 14.882 -6.110 -37.704 1.00 93.25 325 PHE A O 1
ATOM 2721 N N . GLU A 1 326 ? 12.973 -4.922 -37.690 1.00 94.88 326 GLU A N 1
ATOM 2722 C CA . GLU A 1 326 ? 12.845 -4.831 -39.145 1.00 94.88 326 GLU A CA 1
ATOM 2723 C C . GLU A 1 326 ? 13.978 -4.009 -39.770 1.00 94.88 326 GLU A C 1
ATOM 2725 O O . GLU A 1 326 ? 14.612 -4.473 -40.720 1.00 94.88 326 GLU A O 1
ATOM 2730 N N . GLU A 1 327 ? 14.293 -2.833 -39.220 1.00 95.69 327 GLU A N 1
ATOM 2731 C CA . GLU A 1 327 ? 15.402 -1.994 -39.692 1.00 95.69 327 GLU A CA 1
ATOM 2732 C C . GLU A 1 327 ? 16.747 -2.724 -39.560 1.00 95.69 327 GLU A C 1
ATOM 2734 O O . GLU A 1 327 ? 17.563 -2.735 -40.486 1.00 95.69 327 GLU A O 1
ATOM 2739 N N . ALA A 1 328 ? 16.973 -3.403 -38.433 1.00 96.31 328 ALA A N 1
ATOM 2740 C CA . ALA A 1 328 ? 18.186 -4.186 -38.239 1.00 96.31 328 ALA A CA 1
ATOM 2741 C C . ALA A 1 328 ? 18.292 -5.342 -39.243 1.00 96.31 328 ALA A C 1
ATOM 2743 O O . ALA A 1 328 ? 19.364 -5.572 -39.804 1.00 96.31 328 ALA A O 1
ATOM 2744 N N . LEU A 1 329 ? 17.188 -6.042 -39.522 1.00 97.06 329 LEU A N 1
ATOM 2745 C CA . LEU A 1 329 ? 17.159 -7.107 -40.522 1.00 97.06 329 LEU A CA 1
ATOM 2746 C C . LEU A 1 329 ? 17.436 -6.568 -41.931 1.00 97.06 329 LEU A C 1
ATOM 2748 O O . LEU A 1 329 ? 18.159 -7.207 -42.694 1.00 97.06 329 LEU A O 1
ATOM 2752 N N . GLN A 1 330 ? 16.914 -5.389 -42.276 1.00 97.06 330 GLN A N 1
ATOM 2753 C CA . GLN A 1 330 ? 17.229 -4.721 -43.542 1.00 97.06 330 GLN A CA 1
ATOM 2754 C C . GLN A 1 330 ? 18.726 -4.403 -43.654 1.00 97.06 330 GLN A C 1
ATOM 2756 O O . GLN A 1 330 ? 19.333 -4.716 -44.677 1.00 97.06 330 GLN A O 1
ATOM 2761 N N . ASN A 1 331 ? 19.337 -3.862 -42.595 1.00 96.38 331 ASN A N 1
ATOM 2762 C CA . ASN A 1 331 ? 20.774 -3.567 -42.553 1.00 96.38 331 ASN A CA 1
ATOM 2763 C C . ASN A 1 331 ? 21.651 -4.827 -42.598 1.00 96.38 331 ASN A C 1
ATOM 2765 O O . ASN A 1 331 ? 22.751 -4.802 -43.139 1.00 96.38 331 ASN A O 1
ATOM 2769 N N . ILE A 1 332 ? 21.181 -5.946 -42.047 1.00 97.56 332 ILE A N 1
ATOM 2770 C CA . ILE A 1 332 ? 21.869 -7.237 -42.168 1.00 97.56 332 ILE A CA 1
ATOM 2771 C C . ILE A 1 332 ? 21.760 -7.766 -43.602 1.00 97.56 332 ILE A C 1
ATOM 2773 O O . ILE A 1 332 ? 22.746 -8.232 -44.165 1.00 97.56 332 ILE A O 1
ATOM 2777 N N . ASN A 1 333 ? 20.580 -7.671 -44.215 1.00 97.62 333 ASN A N 1
ATOM 2778 C CA . ASN A 1 333 ? 20.352 -8.141 -45.582 1.00 97.62 333 ASN A CA 1
ATOM 2779 C C . ASN A 1 333 ? 21.040 -7.274 -46.646 1.00 97.62 333 ASN A C 1
ATOM 2781 O O . ASN A 1 333 ? 21.232 -7.741 -47.767 1.00 97.62 333 ASN A O 1
ATOM 2785 N N . SER A 1 334 ? 21.400 -6.028 -46.324 1.00 96.50 334 SER A N 1
ATOM 2786 C CA . SER A 1 334 ? 22.156 -5.152 -47.226 1.00 96.50 334 SER A CA 1
ATOM 2787 C C . SER A 1 334 ? 23.653 -5.467 -47.264 1.00 96.50 334 SER A C 1
ATOM 2789 O O . SER A 1 334 ? 24.356 -4.940 -48.126 1.00 96.50 334 SER A O 1
ATOM 2791 N N . VAL A 1 335 ? 24.149 -6.339 -46.377 1.00 97.62 335 VAL A N 1
ATOM 2792 C CA . VAL A 1 335 ? 25.542 -6.792 -46.391 1.00 97.62 335 VAL A CA 1
ATOM 2793 C C . VAL A 1 335 ? 25.803 -7.586 -47.670 1.00 97.62 335 VAL A C 1
ATOM 2795 O O . VAL A 1 335 ? 25.364 -8.728 -47.815 1.00 97.62 335 VAL A O 1
ATOM 2798 N N . ASN A 1 336 ? 26.546 -6.982 -48.596 1.00 96.94 336 ASN A N 1
ATOM 2799 C CA . ASN A 1 336 ? 26.957 -7.607 -49.845 1.00 96.94 336 ASN A CA 1
ATOM 2800 C C . ASN A 1 336 ? 28.407 -8.116 -49.736 1.00 96.94 336 ASN A C 1
ATOM 2802 O O . ASN A 1 336 ? 29.327 -7.298 -49.668 1.00 96.94 336 ASN A O 1
ATOM 2806 N N . PRO A 1 337 ? 28.649 -9.442 -49.766 1.00 97.31 337 PRO A N 1
ATOM 2807 C CA . PRO A 1 337 ? 29.999 -9.998 -49.650 1.00 97.31 337 PRO A CA 1
ATOM 2808 C C . PRO A 1 337 ? 30.965 -9.504 -50.733 1.00 97.31 337 PRO A C 1
ATOM 2810 O O . PRO A 1 337 ? 32.157 -9.350 -50.477 1.00 97.31 337 PRO A O 1
ATOM 2813 N N . GLU A 1 338 ? 30.457 -9.231 -51.936 1.00 98.00 338 GLU A N 1
ATOM 2814 C CA . GLU A 1 338 ? 31.278 -8.776 -53.058 1.00 98.00 338 GLU A CA 1
ATOM 2815 C C . GLU A 1 338 ? 31.907 -7.404 -52.805 1.00 98.00 338 GLU A C 1
ATOM 2817 O O . GLU A 1 338 ? 33.002 -7.143 -53.298 1.00 98.00 338 GLU A O 1
ATOM 2822 N N . ASP A 1 339 ? 31.268 -6.532 -52.023 1.00 97.25 339 ASP A N 1
ATOM 2823 C CA . ASP A 1 339 ? 31.817 -5.205 -51.733 1.00 97.25 339 ASP A CA 1
ATOM 2824 C C . ASP A 1 339 ? 33.126 -5.327 -50.939 1.00 97.25 339 ASP A C 1
ATOM 2826 O O . ASP A 1 339 ? 34.139 -4.727 -51.309 1.00 97.25 339 ASP A O 1
ATOM 2830 N N . ASP A 1 340 ? 33.136 -6.183 -49.915 1.00 97.50 340 ASP A N 1
ATOM 2831 C CA . ASP A 1 340 ? 34.315 -6.443 -49.088 1.00 97.50 340 ASP A CA 1
ATOM 2832 C C . ASP A 1 340 ? 35.385 -7.247 -49.849 1.00 97.50 340 ASP A C 1
ATOM 2834 O O . ASP A 1 340 ? 36.564 -6.883 -49.821 1.00 97.50 340 ASP A O 1
ATOM 2838 N N . LEU A 1 341 ? 34.998 -8.304 -50.581 1.00 97.50 341 LEU A N 1
ATOM 2839 C CA . LEU A 1 341 ? 35.937 -9.134 -51.353 1.00 97.50 341 LEU A CA 1
ATOM 2840 C C . LEU A 1 341 ? 36.651 -8.329 -52.447 1.00 97.50 341 LEU A C 1
ATOM 2842 O O . LEU A 1 341 ? 37.877 -8.409 -52.583 1.00 97.50 341 LEU A O 1
ATOM 2846 N N . ASN A 1 342 ? 35.906 -7.517 -53.202 1.00 97.00 342 ASN A N 1
ATOM 2847 C CA . ASN A 1 342 ? 36.477 -6.672 -54.248 1.00 97.00 342 ASN A CA 1
ATOM 2848 C C . ASN A 1 342 ? 37.330 -5.546 -53.655 1.00 97.00 342 ASN A C 1
ATOM 2850 O O . ASN A 1 342 ? 38.391 -5.229 -54.199 1.00 97.00 342 ASN A O 1
ATOM 2854 N N . TRP A 1 343 ? 36.905 -4.939 -52.540 1.00 96.44 343 TRP A N 1
ATOM 2855 C CA . TRP A 1 343 ? 37.722 -3.945 -51.845 1.00 96.44 343 TRP A CA 1
ATOM 2856 C C . TRP A 1 343 ? 39.056 -4.550 -51.393 1.00 96.44 343 TRP A C 1
ATOM 2858 O O . TRP A 1 343 ? 40.108 -3.961 -51.651 1.00 96.44 343 TRP A O 1
ATOM 2868 N N . TRP A 1 344 ? 39.039 -5.750 -50.810 1.00 96.62 344 TRP A N 1
ATOM 2869 C CA . TRP A 1 344 ? 40.254 -6.432 -50.370 1.00 96.62 344 TRP A CA 1
ATOM 2870 C C . TRP A 1 344 ? 41.180 -6.789 -51.539 1.00 96.62 344 TRP A C 1
ATOM 2872 O O . TRP A 1 344 ? 42.374 -6.485 -51.488 1.00 96.62 344 TRP A O 1
ATOM 2882 N N . SER A 1 345 ? 40.638 -7.373 -52.618 1.00 96.31 345 SER A N 1
ATOM 2883 C CA . SER A 1 345 ? 41.400 -7.724 -53.830 1.00 96.31 345 SER A CA 1
ATOM 2884 C C . SER A 1 345 ? 42.174 -6.522 -54.389 1.00 96.31 345 SER A C 1
ATOM 2886 O O . SER A 1 345 ? 43.360 -6.637 -54.708 1.00 96.31 345 SER A O 1
ATOM 2888 N N . LYS A 1 346 ? 41.535 -5.344 -54.417 1.00 95.75 346 LYS A N 1
ATOM 2889 C CA . LYS A 1 346 ? 42.110 -4.087 -54.926 1.00 95.75 346 LYS A CA 1
ATOM 2890 C C . LYS A 1 346 ? 43.223 -3.503 -54.067 1.00 95.75 346 LYS A C 1
ATOM 2892 O O . LYS A 1 346 ? 44.155 -2.917 -54.612 1.00 95.75 346 LYS A O 1
ATOM 2897 N N . HIS A 1 347 ? 43.118 -3.613 -52.745 1.00 94.94 347 HIS A N 1
ATOM 2898 C CA . HIS A 1 347 ? 44.050 -2.949 -51.826 1.00 94.94 347 HIS A CA 1
ATOM 2899 C C . HIS A 1 347 ? 45.179 -3.867 -51.352 1.00 94.94 347 HIS A C 1
ATOM 2901 O O . HIS A 1 347 ? 46.284 -3.390 -51.102 1.00 94.94 347 HIS A O 1
ATOM 2907 N N . PHE A 1 348 ? 44.917 -5.171 -51.257 1.00 94.44 348 PHE A N 1
ATOM 2908 C CA . PHE A 1 348 ? 45.846 -6.150 -50.688 1.00 94.44 348 PHE A CA 1
ATOM 2909 C C . PHE A 1 348 ? 45.967 -7.444 -51.507 1.00 94.44 348 PHE A C 1
ATOM 2911 O O . PHE A 1 348 ? 46.734 -8.329 -51.133 1.00 94.44 348 PHE A O 1
ATOM 2918 N N . GLY A 1 349 ? 45.209 -7.587 -52.597 1.00 93.75 349 GLY A N 1
ATOM 2919 C CA . GLY A 1 349 ? 45.178 -8.792 -53.423 1.00 93.75 349 GLY A CA 1
ATOM 2920 C C . GLY A 1 349 ? 45.854 -8.644 -54.786 1.00 93.75 349 GLY A C 1
ATOM 2921 O O . GLY A 1 349 ? 46.747 -7.822 -54.998 1.00 93.75 349 GLY A O 1
ATOM 2922 N N . VAL A 1 350 ? 45.422 -9.487 -55.724 1.00 93.31 350 VAL A N 1
ATOM 2923 C CA . VAL A 1 350 ? 46.033 -9.643 -57.057 1.00 93.31 350 VAL A CA 1
ATOM 2924 C C . VAL A 1 350 ? 45.797 -8.457 -57.996 1.00 93.31 350 VAL A C 1
ATOM 2926 O O . VAL A 1 350 ? 46.454 -8.363 -59.028 1.00 93.31 350 VAL A O 1
ATOM 2929 N N . GLU A 1 351 ? 44.882 -7.553 -57.646 1.00 93.38 351 GLU A N 1
ATOM 2930 C CA . GLU A 1 351 ? 44.607 -6.326 -58.404 1.00 93.38 351 GLU A CA 1
ATOM 2931 C C . GLU A 1 351 ? 45.526 -5.160 -58.006 1.00 93.38 351 GLU A C 1
ATOM 2933 O O . GLU A 1 351 ? 45.504 -4.106 -58.646 1.00 93.38 351 GLU A O 1
ATOM 2938 N N . THR A 1 352 ? 46.353 -5.327 -56.968 1.00 95.62 352 THR A N 1
ATOM 2939 C CA . THR A 1 352 ? 47.351 -4.321 -56.587 1.00 95.62 352 THR A CA 1
ATOM 2940 C C . THR A 1 352 ? 48.400 -4.140 -57.687 1.00 95.62 352 THR A C 1
ATOM 2942 O O . THR A 1 352 ? 48.761 -5.078 -58.400 1.00 95.62 352 THR A O 1
ATOM 2945 N N . LYS A 1 353 ? 48.914 -2.911 -57.849 1.00 93.19 353 LYS A N 1
ATOM 2946 C CA . LYS A 1 353 ? 49.944 -2.627 -58.856 1.00 93.19 353 LYS A CA 1
ATOM 2947 C C . LYS A 1 353 ? 51.219 -3.405 -58.507 1.00 93.19 353 LYS A C 1
ATOM 2949 O O . LYS A 1 353 ? 51.826 -3.109 -57.475 1.00 93.19 353 LYS A O 1
ATOM 2954 N N . PRO A 1 354 ? 51.678 -4.333 -59.363 1.00 89.06 354 PRO A N 1
ATOM 2955 C CA . PRO A 1 354 ? 52.886 -5.070 -59.062 1.00 89.06 354 PRO A CA 1
ATOM 2956 C C . PRO A 1 354 ? 54.115 -4.176 -59.227 1.00 89.06 354 PRO A C 1
ATOM 2958 O O . PRO A 1 354 ? 54.220 -3.407 -60.186 1.00 89.06 354 PRO A O 1
ATOM 2961 N N . ASN A 1 355 ? 55.067 -4.317 -58.309 1.00 90.06 355 ASN A N 1
ATOM 2962 C CA . ASN A 1 355 ? 56.405 -3.754 -58.446 1.00 90.06 355 ASN A CA 1
ATOM 2963 C C . ASN A 1 355 ? 57.366 -4.862 -58.889 1.00 90.06 355 ASN A C 1
ATOM 2965 O O . ASN A 1 355 ? 58.105 -5.421 -58.077 1.00 90.06 355 ASN A O 1
ATOM 2969 N N . TRP A 1 356 ? 57.273 -5.259 -60.160 1.00 93.38 356 TRP A N 1
ATOM 2970 C CA . TRP A 1 356 ? 58.157 -6.287 -60.702 1.00 93.38 356 TRP A CA 1
ATOM 2971 C C . TRP A 1 356 ? 59.601 -5.778 -60.741 1.00 93.38 356 TRP A C 1
ATOM 2973 O O . TRP A 1 356 ? 59.809 -4.633 -61.145 1.00 93.38 356 TRP A O 1
ATOM 2983 N N . PRO A 1 357 ? 60.596 -6.606 -60.373 1.00 92.88 357 PRO A N 1
ATOM 2984 C CA . PRO A 1 357 ? 61.994 -6.221 -60.482 1.00 92.88 357 PRO A CA 1
ATOM 2985 C C . PRO A 1 357 ? 62.336 -5.803 -61.913 1.00 92.88 357 PRO A C 1
ATOM 2987 O O . PRO A 1 357 ? 62.066 -6.534 -62.869 1.00 92.88 357 PRO A O 1
ATOM 2990 N N . VAL A 1 358 ? 62.946 -4.632 -62.044 1.00 91.50 358 VAL A N 1
ATOM 2991 C CA . VAL A 1 358 ? 63.539 -4.143 -63.289 1.00 91.50 358 VAL A CA 1
ATOM 2992 C C . VAL A 1 358 ? 65.044 -4.009 -63.091 1.00 91.50 358 VAL A C 1
ATOM 2994 O O . VAL A 1 358 ? 65.535 -4.045 -61.966 1.00 91.50 358 VAL A O 1
ATOM 2997 N N . PHE A 1 359 ? 65.795 -3.907 -64.183 1.00 90.19 359 PHE A N 1
ATOM 2998 C CA . PHE A 1 359 ? 67.226 -3.640 -64.095 1.00 90.19 359 PHE A CA 1
ATOM 2999 C C . PHE A 1 359 ? 67.469 -2.290 -63.397 1.00 90.19 359 PHE A C 1
ATOM 3001 O O . PHE A 1 359 ? 66.907 -1.277 -63.815 1.00 90.19 359 PHE A O 1
ATOM 3008 N N . GLU A 1 360 ? 68.306 -2.286 -62.360 1.00 91.25 360 GLU A N 1
ATOM 3009 C CA . GLU A 1 360 ? 68.736 -1.089 -61.631 1.00 91.25 360 GLU A CA 1
ATOM 3010 C C . GLU A 1 360 ? 70.243 -0.888 -61.851 1.00 91.25 360 GLU A C 1
ATOM 3012 O O . GLU A 1 360 ? 71.032 -1.818 -61.662 1.00 91.25 360 GLU A O 1
ATOM 3017 N N . GLU A 1 361 ? 70.655 0.311 -62.278 1.00 88.19 361 GLU A N 1
ATOM 3018 C CA . GLU A 1 361 ? 72.078 0.654 -62.378 1.00 88.19 361 GLU A CA 1
ATOM 3019 C C . GLU A 1 361 ? 72.700 0.832 -60.987 1.00 88.19 361 GLU A C 1
ATOM 3021 O O . GLU A 1 361 ? 72.049 1.271 -60.037 1.00 88.19 361 GLU A O 1
ATOM 3026 N N . TYR A 1 362 ? 73.986 0.495 -60.866 1.00 84.12 362 TYR A N 1
ATOM 3027 C CA . TYR A 1 362 ? 74.731 0.666 -59.624 1.00 84.12 362 TYR A CA 1
ATOM 3028 C C . TYR A 1 362 ? 74.894 2.159 -59.302 1.00 84.12 362 TYR A C 1
ATOM 3030 O O . TYR A 1 362 ? 75.674 2.854 -59.953 1.00 84.12 362 TYR A O 1
ATOM 3038 N N . ASN A 1 363 ? 74.186 2.637 -58.279 1.00 70.62 363 ASN A N 1
ATOM 3039 C CA . ASN A 1 363 ? 74.369 3.983 -57.738 1.00 70.62 363 ASN A CA 1
ATOM 3040 C C . ASN A 1 363 ? 75.413 3.947 -56.608 1.00 70.62 363 ASN A C 1
ATOM 3042 O O . ASN A 1 363 ? 75.233 3.208 -55.638 1.00 70.62 363 ASN A O 1
ATOM 3046 N N . GLN A 1 364 ? 76.502 4.716 -56.762 1.00 51.19 364 GLN A N 1
ATOM 3047 C CA . GLN A 1 364 ? 77.535 4.924 -55.729 1.00 51.19 364 GLN A CA 1
ATOM 3048 C C . GLN A 1 364 ? 77.046 5.791 -54.574 1.00 51.19 364 GLN A C 1
ATOM 3050 O O . GLN A 1 364 ? 76.336 6.787 -54.847 1.00 51.19 364 GLN A O 1
#

Mean predicted aligned error: 13.11 Å

Sequence (364 aa):
MPFGFLKSLNCASSRSSEINKRTRKSQRRVKQKNTDTQNQPDVTQAVPNFSSFNPDSKQLERKFSIISGNEDISFWDIGNYKYTLTRCDNGHTLGAELAEMLSDRAKLEEEYAKSLKNWSKKWNNHLNKESTECEATKTGWKALLDIAEKSADVHLDMCKTLINRPVLKIKDWLKIRYEKSIINYKQTKEFENEFETAEKSWLVLNEKLRKYKKEYFDSIKDTKQSEETAKMAQSNPKYTLEQRSKLEEKVKRCKEEQERALKLYKDTLIELDLYKPRHIAKMTEVFEKTQNFEQERILFFKRTFSECQEILQNHHVNERFDEIFEEALQNINSVNPEDDLNWWSKHFGVETKPNWPVFEEYNQ

pLDDT: mean 84.1, std 22.33, range [25.19, 98.62]

Solvent-accessible surface area (backbone atoms only — not comparable to full-atom values): 20878 Å² total; per-residue (Å²): 137,89,85,89,88,88,87,89,86,92,79,89,85,8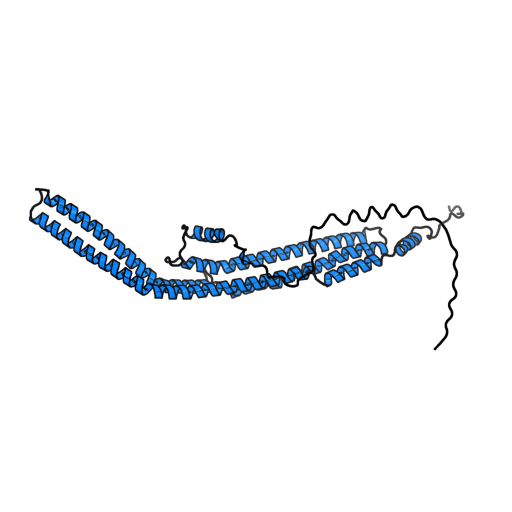9,88,86,87,78,77,86,74,65,71,72,68,61,72,69,67,77,79,75,78,93,76,84,82,89,84,78,92,76,95,67,84,72,76,79,76,66,88,75,72,71,78,60,57,65,56,57,50,45,54,54,26,64,76,65,77,44,94,80,83,53,65,87,44,91,75,40,56,52,60,59,43,50,52,56,58,46,51,51,56,56,47,52,53,49,31,47,57,49,45,53,52,26,47,55,33,42,53,51,20,50,50,32,39,53,52,27,53,53,51,53,49,39,57,76,74,70,49,88,70,46,70,37,63,44,41,34,55,48,24,59,34,47,41,34,41,58,49,19,52,54,33,41,49,49,21,50,48,41,47,69,42,57,30,42,51,44,55,52,49,43,58,69,75,53,43,75,51,99,86,51,41,47,68,50,51,52,52,48,55,50,46,52,63,37,41,47,67,58,53,53,52,50,52,51,37,54,50,27,49,48,51,24,54,52,27,52,52,51,26,52,54,34,46,54,51,37,55,52,43,73,77,35,88,88,52,50,74,68,58,47,51,54,35,51,53,49,29,52,52,31,49,55,50,27,54,50,27,45,46,55,28,52,55,42,52,53,53,47,60,71,44,43,64,59,41,52,52,44,45,48,54,54,49,51,55,56,48,53,57,49,48,54,53,52,53,50,49,54,52,43,52,52,54,51,51,48,60,61,48,51,64,80,70,32,67,66,58,56,50,44,54,50,54,27,49,50,41,40,70,64,43,46,69,63,61,38,54,52,52,44,30,48,74,77,39,88,66,38,85,80,85,73,90,68,93,76,81,90,79,131

Organism: NCBI:txid104777